Protein AF-A0A932QWK6-F1 (afdb_monomer_lite)

Foldseek 3Di:
DDDDPPPVVVVVVVVLLQVLLCLLVVVLVVLVCVLLVCCVVVPNVVLLVVCVVCVPPDDPVCVQAVDQPDDLVPFFDPVSQLVSLLVRNCVRCVSLLVSLLLLLLSLLLVCLLVPDDDDPDLQVLLVLLLVQQLQLQGALSSLVLNLVSCVVSPHDNSSSVSNNLNNNCNHPSNLVVLPVPDPPVVSVVVVVVSCCCSRPVSSVVSVVVVVPDDPPDPDPPPDPPVSSVVSSPDDSVRSVVVSVVSSVVSSVVSCVPSVVVVSVVSSVVSSVVLLAPPVCVPPPDDPVRSRVCSRPVND

Structure (mmCIF, N/CA/C/O backbone):
data_AF-A0A932QWK6-F1
#
_entry.id   AF-A0A932QWK6-F1
#
loop_
_atom_site.group_PDB
_atom_site.id
_atom_site.type_symbol
_atom_site.label_atom_id
_atom_site.label_alt_id
_atom_site.label_comp_id
_atom_site.label_asym_id
_atom_site.label_entity_id
_atom_site.label_seq_id
_atom_site.pdbx_PDB_ins_code
_atom_site.Cartn_x
_atom_site.Cartn_y
_atom_site.Cartn_z
_atom_site.occupancy
_atom_site.B_iso_or_equiv
_atom_site.auth_seq_id
_atom_site.auth_comp_id
_atom_site.auth_asym_id
_atom_site.auth_atom_id
_atom_site.pdbx_PDB_model_num
ATOM 1 N N . MET A 1 1 ? -53.613 12.813 37.154 1.00 41.69 1 MET A N 1
ATOM 2 C CA . MET A 1 1 ? -52.699 13.352 36.124 1.00 41.69 1 MET A CA 1
ATOM 3 C C . MET A 1 1 ? -51.277 13.200 36.640 1.00 41.69 1 MET A C 1
ATOM 5 O O . MET A 1 1 ? -50.969 13.962 37.533 1.00 41.69 1 MET A O 1
ATOM 9 N N . THR A 1 2 ? -50.484 12.228 36.159 1.00 45.75 2 THR A N 1
ATOM 10 C CA . THR A 1 2 ? -48.992 12.171 36.236 1.00 45.75 2 THR A CA 1
ATOM 11 C C . THR A 1 2 ? -48.491 10.753 35.900 1.00 45.75 2 THR A C 1
ATOM 13 O O . THR A 1 2 ? -48.048 10.008 36.760 1.00 45.75 2 THR A O 1
ATOM 16 N N . SER A 1 3 ? -48.579 10.328 34.635 1.00 43.59 3 SER A N 1
ATOM 17 C CA . SER A 1 3 ? -47.894 9.099 34.178 1.00 43.59 3 SER A CA 1
ATOM 18 C C . SER A 1 3 ? -47.615 9.147 32.672 1.00 43.59 3 SER A C 1
ATOM 20 O O . SER A 1 3 ? -48.065 8.307 31.901 1.00 43.59 3 SER A O 1
ATOM 22 N N . LYS A 1 4 ? -46.965 10.226 32.215 1.00 45.22 4 LYS A N 1
ATOM 23 C CA . LYS A 1 4 ? -46.498 10.363 30.818 1.00 45.22 4 LYS A CA 1
ATOM 24 C C . LYS A 1 4 ? -45.125 11.039 30.663 1.00 45.22 4 LYS A C 1
ATOM 26 O O . LYS A 1 4 ? -44.629 11.119 29.547 1.00 45.22 4 LYS A O 1
ATOM 31 N N . ALA A 1 5 ? -44.482 11.491 31.745 1.00 46.62 5 ALA A N 1
ATOM 32 C CA . ALA A 1 5 ? -43.211 12.226 31.660 1.00 46.62 5 ALA A CA 1
ATOM 33 C C . ALA A 1 5 ? -41.954 11.328 31.676 1.00 46.62 5 ALA A C 1
ATOM 35 O O . ALA A 1 5 ? -40.900 11.735 31.201 1.00 46.62 5 ALA A O 1
ATOM 36 N N . THR A 1 6 ? -42.047 10.092 32.170 1.00 48.81 6 THR A N 1
ATOM 37 C CA . THR A 1 6 ? -40.888 9.197 32.358 1.00 48.81 6 THR A CA 1
ATOM 38 C C . THR A 1 6 ? -40.487 8.412 31.105 1.00 48.81 6 THR A C 1
ATOM 40 O O . THR A 1 6 ? -39.376 7.890 31.036 1.00 48.81 6 THR A O 1
ATOM 43 N N . THR A 1 7 ? -41.352 8.329 30.091 1.00 45.09 7 THR A N 1
ATOM 44 C CA . THR A 1 7 ? -41.091 7.517 28.888 1.00 45.09 7 THR A CA 1
ATOM 45 C C . THR A 1 7 ? -40.294 8.278 27.823 1.00 45.09 7 THR A C 1
ATOM 47 O O . THR A 1 7 ? -39.447 7.687 27.163 1.00 45.09 7 THR A O 1
ATOM 50 N N . PHE A 1 8 ? -40.488 9.597 27.692 1.00 42.56 8 PHE A N 1
ATOM 51 C CA . PHE A 1 8 ? -39.749 10.412 26.714 1.00 42.56 8 PHE A CA 1
ATOM 52 C C . PHE A 1 8 ? -38.276 10.611 27.095 1.00 42.56 8 PHE A C 1
ATOM 54 O O . PHE A 1 8 ? -37.406 10.582 26.230 1.00 42.56 8 PHE A O 1
ATOM 61 N N . HIS A 1 9 ? -37.978 10.731 28.392 1.00 43.81 9 HIS A N 1
ATOM 62 C CA . HIS A 1 9 ? -36.609 10.946 28.867 1.00 43.81 9 HIS A CA 1
ATOM 63 C C . HIS A 1 9 ? -35.704 9.712 28.687 1.00 43.81 9 HIS A C 1
ATOM 65 O O . HIS A 1 9 ? -34.497 9.864 28.527 1.00 43.81 9 HIS A O 1
ATOM 71 N N . ASN A 1 10 ? -36.292 8.507 28.675 1.00 43.88 10 ASN A N 1
ATOM 72 C CA . ASN A 1 10 ? -35.582 7.236 28.485 1.00 43.88 10 ASN A CA 1
ATOM 73 C C . ASN A 1 10 ? -35.313 6.892 27.010 1.00 43.88 10 ASN A C 1
ATOM 75 O O . ASN A 1 10 ? -34.374 6.158 26.712 1.00 43.88 10 ASN A O 1
ATOM 79 N N . LEU A 1 11 ? -36.114 7.411 26.074 1.00 45.91 11 LEU A N 1
ATOM 80 C CA . LEU A 1 11 ? -35.854 7.252 24.637 1.00 45.91 11 LEU A CA 1
ATOM 81 C C . LEU A 1 11 ? -34.655 8.102 24.193 1.00 45.91 11 LEU A C 1
ATOM 83 O O . LEU A 1 11 ? -33.831 7.645 23.404 1.00 45.91 11 LEU A O 1
ATOM 87 N N . ASP A 1 12 ? -34.536 9.310 24.743 1.00 50.56 12 ASP A N 1
ATOM 88 C CA . ASP A 1 12 ? -33.475 10.263 24.416 1.00 50.56 12 ASP A CA 1
ATOM 89 C C . ASP A 1 12 ? -32.112 9.848 25.014 1.00 50.56 12 ASP A C 1
ATOM 91 O O . ASP A 1 12 ? -31.090 9.919 24.336 1.00 50.56 12 ASP A O 1
ATOM 95 N N . THR A 1 13 ? -32.072 9.302 26.237 1.00 52.78 13 THR A N 1
ATOM 96 C CA . THR A 1 13 ? -30.834 8.741 26.819 1.00 52.78 13 THR A CA 1
ATOM 97 C C . THR A 1 13 ? -30.353 7.493 26.080 1.00 52.78 13 THR A C 1
ATOM 99 O O . THR A 1 13 ? -29.166 7.390 25.784 1.00 52.78 13 THR A O 1
ATOM 102 N N . ASN A 1 14 ? -31.257 6.587 25.698 1.00 53.16 14 ASN A N 1
ATOM 103 C CA . ASN A 1 14 ? -30.901 5.362 24.976 1.00 53.16 14 ASN A CA 1
ATOM 104 C C . ASN A 1 14 ? -30.406 5.660 23.540 1.00 53.16 14 ASN A C 1
ATOM 106 O O . ASN A 1 14 ? -29.432 5.070 23.075 1.00 53.16 14 ASN A O 1
ATOM 110 N N . GLN A 1 15 ? -30.994 6.654 22.857 1.00 54.69 15 GLN A N 1
ATOM 111 C CA . GLN A 1 15 ? -30.483 7.149 21.568 1.00 54.69 15 GLN A CA 1
ATOM 112 C C . GLN A 1 15 ? -29.144 7.898 21.696 1.00 54.69 15 GLN A C 1
ATOM 114 O O . GLN A 1 15 ? -28.258 7.706 20.857 1.00 54.69 15 GLN A O 1
ATOM 119 N N . ARG A 1 16 ? -28.958 8.718 22.746 1.00 53.84 16 ARG A N 1
ATOM 120 C CA . ARG A 1 16 ? -27.678 9.400 23.019 1.00 53.84 16 ARG A CA 1
ATOM 121 C C . ARG A 1 16 ? -26.548 8.425 23.324 1.00 53.84 16 ARG A C 1
ATOM 123 O O . ARG A 1 16 ? -25.432 8.645 22.861 1.00 53.84 16 ARG A O 1
ATOM 130 N N . GLU A 1 17 ? -26.815 7.355 24.066 1.00 57.00 17 GLU A N 1
ATOM 131 C CA . GLU A 1 17 ? -25.810 6.330 24.357 1.00 57.00 17 GLU A CA 1
ATOM 132 C C . GLU A 1 17 ? -25.458 5.495 23.119 1.00 57.00 17 GLU A C 1
ATOM 134 O O . GLU A 1 17 ? -24.283 5.204 22.902 1.00 57.00 17 GLU A O 1
ATOM 139 N N . GLN A 1 18 ? -26.423 5.209 22.237 1.00 64.38 18 GLN A N 1
ATOM 140 C CA . GLN A 1 18 ? -26.165 4.467 20.997 1.00 64.38 18 GLN A CA 1
ATOM 141 C C . GLN A 1 18 ? -25.257 5.208 20.003 1.00 64.38 18 GLN A C 1
ATOM 143 O O . GLN A 1 18 ? -24.412 4.573 19.372 1.00 64.38 18 GLN A O 1
ATOM 148 N N . TRP A 1 19 ? -25.382 6.534 19.851 1.00 69.25 19 TRP A N 1
ATOM 149 C CA . TRP A 1 19 ? -24.513 7.295 18.935 1.00 69.25 19 TRP A CA 1
ATOM 150 C C . TRP A 1 19 ? -23.062 7.385 19.419 1.00 69.25 19 TRP A C 1
ATOM 152 O O . TRP A 1 19 ? -22.139 7.392 18.601 1.00 69.25 19 TRP A O 1
ATOM 162 N N . ARG A 1 20 ? -22.834 7.388 20.740 1.00 71.75 20 ARG A N 1
ATOM 163 C CA . ARG A 1 20 ? -21.485 7.437 21.335 1.00 71.75 20 ARG A CA 1
ATOM 164 C C . ARG A 1 20 ? -20.642 6.219 20.960 1.00 71.75 20 ARG A C 1
ATOM 166 O O . ARG A 1 20 ? -19.450 6.367 20.710 1.00 71.75 20 ARG A O 1
ATOM 173 N N . CYS A 1 21 ? -21.272 5.060 20.769 1.00 73.06 21 CYS A N 1
ATOM 174 C CA . CYS A 1 21 ? -20.604 3.847 20.293 1.00 73.06 21 CYS A CA 1
ATOM 175 C C . CYS A 1 21 ? -19.982 4.008 18.885 1.00 73.06 21 CYS A C 1
ATOM 177 O O . CYS A 1 21 ? -19.035 3.298 18.539 1.00 73.06 21 CYS A O 1
ATOM 179 N N . TYR A 1 22 ? -20.497 4.936 18.066 1.00 80.81 22 TYR A N 1
ATOM 180 C CA . TYR A 1 22 ? -20.028 5.188 16.698 1.00 80.81 22 TYR A CA 1
ATOM 181 C C . TYR A 1 22 ? -19.049 6.365 16.592 1.00 80.81 22 TYR A C 1
ATOM 183 O O . TYR A 1 22 ? -18.496 6.594 15.518 1.00 80.81 22 TYR A O 1
ATOM 191 N N . VAL A 1 23 ? -18.774 7.093 17.681 1.00 85.44 23 VAL A N 1
ATOM 192 C CA . VAL A 1 23 ? -17.886 8.272 17.666 1.00 85.44 23 VAL A CA 1
ATOM 193 C C . VAL A 1 23 ? -16.458 7.901 17.256 1.00 85.44 23 VAL A C 1
ATOM 195 O O . VAL A 1 23 ? -15.845 8.592 16.445 1.00 85.44 23 VAL A O 1
ATOM 198 N N . ARG A 1 24 ? -15.931 6.773 17.751 1.00 85.94 24 ARG A N 1
ATOM 199 C CA . ARG A 1 24 ? -14.611 6.259 17.343 1.00 85.94 24 ARG A CA 1
ATOM 200 C C . ARG A 1 24 ? -14.571 5.926 15.852 1.00 85.94 24 ARG A C 1
ATOM 202 O O . ARG A 1 24 ? -13.648 6.346 15.160 1.00 85.94 24 ARG A O 1
ATOM 209 N N . LEU A 1 25 ? -15.589 5.221 15.355 1.00 86.44 25 LEU A N 1
ATOM 210 C CA . LEU A 1 25 ? -15.720 4.892 13.934 1.00 86.44 25 LEU A CA 1
ATOM 211 C C . LEU A 1 25 ? -15.799 6.157 13.070 1.00 86.44 25 LEU A C 1
ATOM 213 O O . LEU A 1 25 ? -15.137 6.236 12.040 1.00 86.44 25 LEU A O 1
ATOM 217 N N . PHE A 1 26 ? -16.547 7.167 13.513 1.00 89.06 26 PHE A N 1
ATOM 218 C CA . PHE A 1 26 ? -16.645 8.454 12.833 1.00 89.06 26 PHE A CA 1
ATOM 219 C C . PHE A 1 26 ? -15.282 9.149 12.721 1.00 89.06 26 PHE A C 1
ATOM 221 O O . PHE A 1 26 ? -14.901 9.568 11.628 1.00 89.06 26 PHE A O 1
ATOM 228 N N . PHE A 1 27 ? -14.496 9.195 13.803 1.00 89.94 27 PHE A N 1
ATOM 229 C CA . PHE A 1 27 ? -13.133 9.729 13.746 1.00 89.94 27 PHE A CA 1
ATOM 230 C C . PHE A 1 27 ? -12.236 8.939 12.791 1.00 89.94 27 PHE A C 1
ATOM 232 O O . PHE A 1 27 ? -11.5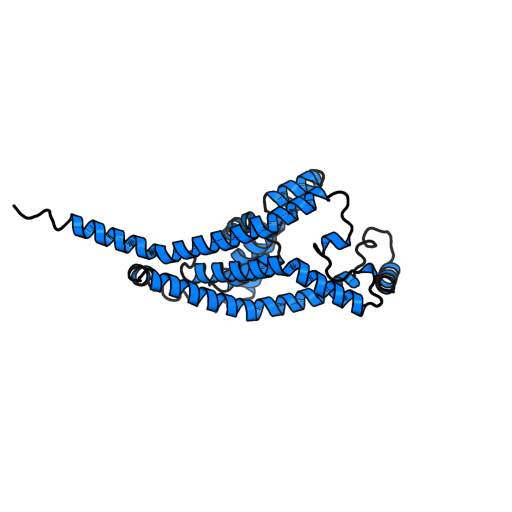10 9.548 12.012 1.00 89.94 27 PHE A O 1
ATOM 239 N N . LEU A 1 28 ? -12.300 7.605 12.799 1.00 89.12 28 LEU A N 1
ATOM 240 C CA . LEU A 1 28 ? -11.520 6.772 11.876 1.00 89.12 28 LEU A CA 1
ATOM 241 C C . LEU A 1 28 ? -11.886 7.029 10.410 1.00 89.12 28 LEU A C 1
ATOM 243 O O . LEU A 1 28 ? -10.993 7.110 9.572 1.00 89.12 28 LEU A O 1
ATOM 247 N N . ILE A 1 29 ? -13.174 7.199 10.102 1.00 89.50 29 ILE A N 1
ATOM 248 C CA . ILE A 1 29 ? -13.646 7.545 8.754 1.00 89.50 29 ILE A CA 1
ATOM 249 C C . ILE A 1 29 ? -13.142 8.933 8.351 1.00 89.50 29 ILE A C 1
ATOM 251 O O . ILE A 1 29 ? -12.675 9.101 7.227 1.00 89.50 29 ILE A O 1
ATOM 255 N N . ILE A 1 30 ? -13.174 9.915 9.257 1.00 92.31 30 ILE A N 1
ATOM 256 C CA . ILE A 1 30 ? -12.603 11.246 9.004 1.00 92.31 30 ILE A CA 1
ATOM 257 C C . ILE A 1 30 ? -11.100 11.147 8.734 1.00 92.31 30 ILE A C 1
ATOM 259 O O . ILE A 1 30 ? -10.626 11.694 7.741 1.00 92.31 30 ILE A O 1
ATOM 263 N N . PHE A 1 31 ? -10.348 10.421 9.566 1.00 91.69 31 PHE A N 1
ATOM 264 C CA . PHE A 1 31 ? -8.919 10.194 9.343 1.00 91.69 31 PHE A CA 1
ATOM 265 C C . PHE A 1 31 ? -8.659 9.522 7.991 1.00 91.69 31 PHE A C 1
ATOM 267 O O . PHE A 1 31 ? -7.778 9.965 7.256 1.00 91.69 31 PHE A O 1
ATOM 274 N N . ALA A 1 32 ? -9.452 8.510 7.627 1.00 89.31 32 ALA A N 1
ATOM 275 C CA . ALA A 1 32 ? -9.354 7.843 6.333 1.00 89.31 32 ALA A CA 1
ATOM 276 C C . ALA A 1 32 ? -9.611 8.823 5.186 1.00 89.31 32 ALA A C 1
ATOM 278 O O . ALA A 1 32 ? -8.828 8.872 4.242 1.00 89.31 32 ALA A O 1
ATOM 279 N N . ALA A 1 33 ? -10.669 9.629 5.278 1.00 89.50 33 ALA A N 1
ATOM 280 C CA . ALA A 1 33 ? -11.032 10.609 4.263 1.00 89.50 33 ALA A CA 1
ATOM 281 C C . ALA A 1 33 ? -9.954 11.688 4.091 1.00 89.50 33 ALA A C 1
ATOM 283 O O . ALA A 1 33 ? -9.634 12.050 2.962 1.00 89.50 33 ALA A O 1
ATOM 284 N N . ILE A 1 34 ? -9.346 12.161 5.184 1.00 92.00 34 ILE A N 1
ATOM 285 C CA . ILE A 1 34 ? -8.235 13.122 5.139 1.00 92.00 34 ILE A CA 1
ATOM 286 C C . ILE A 1 34 ? -7.010 12.497 4.462 1.00 92.00 34 ILE A C 1
ATOM 288 O O . ILE A 1 34 ? -6.444 13.098 3.550 1.00 92.00 34 ILE A O 1
ATOM 292 N N . ILE A 1 35 ? -6.606 11.288 4.865 1.00 89.25 35 ILE A N 1
ATOM 293 C CA . ILE A 1 35 ? -5.439 10.600 4.289 1.00 89.25 35 ILE A CA 1
ATOM 294 C C . ILE A 1 35 ? -5.671 10.293 2.801 1.00 89.25 35 ILE A C 1
ATOM 296 O O . ILE A 1 35 ? -4.820 10.593 1.966 1.00 89.25 35 ILE A O 1
ATOM 300 N N . LEU A 1 36 ? -6.835 9.743 2.448 1.00 85.56 36 LEU A N 1
ATOM 301 C CA . LEU A 1 36 ? -7.194 9.434 1.062 1.00 85.56 36 LEU A CA 1
ATOM 302 C C . LEU A 1 36 ? -7.319 10.696 0.212 1.00 85.56 36 LEU A C 1
ATOM 304 O O . LEU A 1 36 ? -6.765 10.739 -0.883 1.00 85.56 36 LEU A O 1
ATOM 308 N N . GLY A 1 37 ? -7.994 11.731 0.714 1.00 86.06 37 GLY A N 1
ATOM 309 C CA . GLY A 1 37 ? -8.176 12.993 0.004 1.00 86.06 37 GLY A CA 1
ATOM 310 C C . GLY A 1 37 ? -6.847 13.693 -0.267 1.00 86.06 37 GLY A C 1
ATOM 311 O O . GLY A 1 37 ? -6.547 14.030 -1.410 1.00 86.06 37 GLY A O 1
ATOM 312 N N . THR A 1 38 ? -6.003 13.847 0.756 1.00 87.12 38 THR A N 1
ATOM 313 C CA . THR A 1 38 ? -4.678 14.471 0.594 1.00 87.12 38 THR A CA 1
ATOM 314 C C . THR A 1 38 ? -3.784 13.686 -0.365 1.00 87.12 38 THR A C 1
ATOM 316 O O . THR A 1 38 ? -3.107 14.289 -1.194 1.00 87.12 38 THR A O 1
ATOM 319 N N . PHE A 1 39 ? -3.822 12.352 -0.330 1.00 84.19 39 PHE A N 1
ATOM 320 C CA . PHE A 1 39 ? -3.039 11.524 -1.243 1.00 84.19 39 PHE A CA 1
ATOM 321 C C . PHE A 1 39 ? -3.556 11.566 -2.686 1.00 84.19 39 PHE A C 1
ATOM 323 O O . PHE A 1 39 ? -2.770 11.746 -3.620 1.00 84.19 39 PHE A O 1
ATOM 330 N N . TRP A 1 40 ? -4.868 11.429 -2.892 1.00 82.25 40 TRP A N 1
ATOM 331 C CA . TRP A 1 40 ? -5.456 11.414 -4.233 1.00 82.25 40 TRP A CA 1
ATOM 332 C C . TRP A 1 40 ? -5.297 12.760 -4.930 1.00 82.25 40 TRP A C 1
ATOM 334 O O . TRP A 1 40 ? -4.769 12.809 -6.041 1.00 82.25 40 TRP A O 1
ATOM 344 N N . PHE A 1 41 ? -5.699 13.845 -4.269 1.00 82.50 41 PHE A N 1
ATOM 345 C CA . PHE A 1 41 ? -5.672 15.180 -4.864 1.00 82.50 41 PHE A CA 1
ATOM 346 C C . PHE A 1 41 ? -4.284 15.818 -4.827 1.00 82.50 41 PHE A C 1
ATOM 348 O O . PHE A 1 41 ? -3.909 16.503 -5.772 1.00 82.50 41 PHE A O 1
ATOM 355 N N . GLY A 1 42 ? -3.501 15.577 -3.773 1.00 78.56 42 GLY A N 1
ATOM 356 C CA . GLY A 1 42 ? -2.176 16.180 -3.626 1.00 78.56 42 GLY A CA 1
ATOM 357 C C . GLY A 1 42 ? -1.060 15.445 -4.366 1.00 78.56 42 GLY A C 1
ATOM 358 O O . GLY A 1 42 ? -0.026 16.043 -4.641 1.00 78.56 42 GLY A O 1
ATOM 359 N N . SER A 1 43 ? -1.230 14.156 -4.681 1.00 77.62 43 SER A N 1
ATOM 360 C CA . SER A 1 43 ? -0.140 13.337 -5.225 1.00 77.62 43 SER A CA 1
ATOM 361 C C . SER A 1 43 ? -0.553 12.494 -6.426 1.00 77.62 43 SER A C 1
ATOM 363 O O . SER A 1 43 ? 0.089 12.576 -7.474 1.00 77.62 43 SER A O 1
ATOM 365 N N . ARG A 1 44 ? -1.604 11.675 -6.301 1.00 74.69 44 ARG A N 1
ATOM 366 C CA . ARG A 1 44 ? -1.881 10.604 -7.267 1.00 74.69 44 ARG A CA 1
ATOM 367 C C . ARG A 1 44 ? -2.468 11.108 -8.581 1.00 74.69 44 ARG A C 1
ATOM 369 O O . ARG A 1 44 ? -1.945 10.749 -9.632 1.00 74.69 44 ARG A O 1
ATOM 376 N N . TYR A 1 45 ? -3.523 11.919 -8.536 1.00 76.19 45 TYR A N 1
ATOM 377 C CA . TYR A 1 45 ? -4.140 12.454 -9.751 1.00 76.19 45 TYR A CA 1
ATOM 378 C C . TYR A 1 45 ? -3.190 13.339 -10.564 1.00 76.19 45 TYR A C 1
ATOM 380 O O . TYR A 1 45 ? -3.075 13.078 -11.760 1.00 76.19 45 TYR A O 1
ATOM 388 N N . PRO A 1 46 ? -2.457 14.300 -9.964 1.00 79.69 46 PRO A N 1
ATOM 389 C CA . PRO A 1 46 ? -1.498 15.112 -10.710 1.00 79.69 46 PRO A CA 1
ATOM 390 C C . PRO A 1 46 ? -0.459 14.262 -11.453 1.00 79.69 46 PRO A C 1
ATOM 392 O O . PRO A 1 46 ? -0.288 14.420 -12.656 1.00 79.69 46 PRO A O 1
ATOM 395 N N . GLN A 1 47 ? 0.147 13.280 -10.774 1.00 73.56 47 GLN A N 1
ATOM 396 C CA . GLN A 1 47 ? 1.163 12.409 -11.379 1.00 73.56 47 GLN A CA 1
ATOM 397 C C . GLN A 1 47 ? 0.610 11.496 -12.478 1.00 73.56 47 GLN A C 1
ATOM 399 O O . GLN A 1 47 ? 1.305 11.209 -13.451 1.00 73.56 47 GLN A O 1
ATOM 404 N N . LEU A 1 48 ? -0.617 10.985 -12.319 1.00 68.56 48 LEU A N 1
ATOM 405 C CA . LEU A 1 48 ? -1.246 10.147 -13.342 1.00 68.56 48 LEU A CA 1
ATOM 406 C C . LEU A 1 48 ? -1.615 10.965 -14.582 1.00 68.56 48 LEU A C 1
ATOM 408 O O . LEU A 1 48 ? -1.404 10.488 -15.693 1.00 68.56 48 LEU A O 1
ATOM 412 N N . LEU A 1 49 ? -2.127 12.185 -14.399 1.00 73.88 49 LEU A N 1
ATOM 413 C CA . LEU A 1 49 ? -2.462 13.087 -15.501 1.00 73.88 49 LEU A CA 1
ATOM 414 C C . LEU A 1 49 ? -1.210 13.548 -16.254 1.00 73.88 49 LEU A C 1
ATOM 416 O O . LEU A 1 49 ? -1.204 13.534 -17.480 1.00 73.88 49 LEU A O 1
ATOM 420 N N . GLU A 1 50 ? -0.134 13.875 -15.538 1.00 72.00 50 GLU A N 1
ATOM 421 C CA . GLU A 1 50 ? 1.159 14.221 -16.136 1.00 72.00 50 GLU A CA 1
ATOM 422 C C . GLU A 1 50 ? 1.736 13.048 -16.947 1.00 72.00 50 GLU A C 1
ATOM 424 O O . GLU A 1 50 ? 2.103 13.206 -18.111 1.00 72.00 50 GLU A O 1
ATOM 429 N N . LYS A 1 51 ? 1.726 11.829 -16.390 1.00 70.12 51 LYS A N 1
ATOM 430 C CA . LYS A 1 51 ? 2.170 10.624 -17.113 1.00 70.12 51 LYS A CA 1
ATOM 431 C C . LYS A 1 51 ? 1.298 10.305 -18.329 1.00 70.12 51 LYS A C 1
ATOM 433 O O . LYS A 1 51 ? 1.826 9.858 -19.343 1.00 70.12 51 LYS A O 1
ATOM 438 N N . ALA A 1 52 ? -0.010 10.536 -18.245 1.00 68.38 52 ALA A N 1
ATOM 439 C CA . ALA A 1 52 ? -0.914 10.363 -19.377 1.00 68.38 52 ALA A CA 1
ATOM 440 C C . ALA A 1 52 ? -0.652 11.399 -20.487 1.00 68.38 52 ALA A C 1
ATOM 442 O O . ALA A 1 52 ? -0.702 11.050 -21.663 1.00 68.38 52 ALA A O 1
ATOM 443 N N . ALA A 1 53 ? -0.316 12.646 -20.135 1.00 71.00 53 ALA A N 1
ATOM 444 C CA . ALA A 1 53 ? 0.020 13.693 -21.102 1.00 71.00 53 ALA A CA 1
ATOM 445 C C . ALA A 1 53 ? 1.326 13.402 -21.866 1.00 71.00 53 ALA A C 1
ATOM 447 O O . ALA A 1 53 ? 1.444 13.733 -23.045 1.00 71.00 53 ALA A O 1
ATOM 448 N N . HIS A 1 54 ? 2.284 12.733 -21.221 1.00 68.19 54 HIS A N 1
ATOM 449 C CA . HIS A 1 54 ? 3.593 12.397 -21.792 1.00 68.19 54 HIS A CA 1
ATOM 450 C C . HIS A 1 54 ? 3.714 10.937 -22.261 1.00 68.19 54 HIS A C 1
ATOM 452 O O . HIS A 1 54 ? 4.824 10.424 -22.419 1.00 68.19 54 HIS A O 1
ATOM 458 N N . ILE A 1 55 ? 2.587 10.263 -22.531 1.00 62.72 55 ILE A N 1
ATOM 459 C CA . ILE A 1 55 ? 2.562 8.821 -22.831 1.00 62.72 55 ILE A CA 1
ATOM 460 C C . ILE A 1 55 ? 3.373 8.423 -24.080 1.00 62.72 55 ILE A C 1
ATOM 462 O O . ILE A 1 55 ? 3.844 7.294 -24.183 1.00 62.72 55 ILE A O 1
ATOM 466 N N . ASN A 1 56 ? 3.595 9.371 -24.996 1.00 57.56 56 ASN A N 1
ATOM 467 C CA . ASN A 1 56 ? 4.317 9.158 -26.255 1.00 57.56 56 ASN A CA 1
ATOM 468 C C . ASN A 1 56 ? 5.818 9.503 -26.189 1.00 57.56 56 ASN A C 1
ATOM 470 O O . ASN A 1 56 ? 6.526 9.291 -27.169 1.00 57.56 56 ASN A O 1
ATOM 474 N N . THR A 1 57 ? 6.313 10.050 -25.072 1.00 56.25 57 THR A N 1
ATOM 475 C CA . THR A 1 57 ? 7.706 10.525 -24.930 1.00 56.25 57 THR A CA 1
ATOM 476 C C . THR A 1 57 ? 8.453 9.886 -23.757 1.00 56.25 57 THR A C 1
ATOM 478 O O . THR A 1 57 ? 9.528 10.355 -23.386 1.00 56.25 57 THR A O 1
ATOM 481 N N . LEU A 1 58 ? 7.900 8.837 -23.137 1.00 53.03 58 LEU A N 1
ATOM 482 C CA . LEU A 1 58 ? 8.520 8.190 -21.978 1.00 53.03 58 LEU A CA 1
ATOM 483 C C . LEU A 1 58 ? 9.806 7.459 -22.380 1.00 53.03 58 LEU A C 1
ATOM 485 O O . LEU A 1 58 ? 9.789 6.474 -23.118 1.00 53.03 58 LEU A O 1
ATOM 489 N N . THR A 1 59 ? 10.930 7.917 -21.837 1.00 52.41 59 THR A N 1
ATOM 490 C CA . THR A 1 59 ? 12.199 7.190 -21.882 1.00 52.41 59 THR A CA 1
ATOM 491 C C . THR A 1 59 ? 12.184 6.034 -20.870 1.00 52.41 59 THR A C 1
ATOM 493 O O . THR A 1 59 ? 11.488 6.106 -19.856 1.00 52.41 59 THR A O 1
ATOM 496 N N . PRO A 1 60 ? 12.973 4.967 -21.066 1.00 49.84 60 PRO A N 1
ATOM 497 C CA . PRO A 1 60 ? 12.984 3.784 -20.194 1.00 49.84 60 PRO A CA 1
ATOM 498 C C . PRO A 1 60 ? 13.208 4.077 -18.697 1.00 49.84 60 PRO A C 1
ATOM 500 O O . PRO A 1 60 ? 12.666 3.384 -17.840 1.00 49.84 60 PRO A O 1
ATOM 503 N N . HIS A 1 61 ? 13.963 5.130 -18.375 1.00 45.62 61 HIS A N 1
ATOM 504 C CA . HIS A 1 61 ? 14.265 5.536 -16.997 1.00 45.62 61 HIS A CA 1
ATOM 505 C C . HIS A 1 61 ? 13.057 6.166 -16.276 1.00 45.62 61 HIS A C 1
ATOM 507 O O . HIS A 1 61 ? 12.886 5.984 -15.069 1.00 45.62 61 HIS A O 1
ATOM 513 N N . SER A 1 62 ? 12.138 6.785 -17.028 1.00 50.56 62 SER A N 1
ATOM 514 C CA . SER A 1 62 ? 10.902 7.396 -16.507 1.00 50.56 62 SER A CA 1
ATOM 515 C C . SER A 1 62 ? 9.836 6.386 -16.034 1.00 50.56 62 SER A C 1
ATOM 517 O O . SER A 1 62 ? 8.827 6.762 -15.418 1.00 50.56 62 SER A O 1
ATOM 519 N N . PHE A 1 63 ? 10.055 5.087 -16.293 1.00 49.81 63 PHE A N 1
ATOM 520 C CA . PHE A 1 63 ? 9.190 3.999 -15.825 1.00 49.81 63 PHE A CA 1
ATOM 521 C C . PHE A 1 63 ? 9.477 3.587 -14.378 1.00 49.81 63 PHE A C 1
ATOM 523 O O . PHE A 1 63 ? 8.564 3.119 -13.697 1.00 49.81 63 PHE A O 1
ATOM 530 N N . ILE A 1 64 ? 10.712 3.775 -13.902 1.00 56.56 64 ILE A N 1
ATOM 531 C CA . ILE A 1 64 ? 11.145 3.344 -12.564 1.00 56.56 64 ILE A CA 1
ATOM 532 C C . ILE A 1 64 ? 11.119 4.521 -11.587 1.00 56.56 64 ILE A C 1
ATOM 534 O O . ILE A 1 64 ? 10.562 4.394 -10.496 1.00 56.56 64 ILE A O 1
ATOM 538 N N . ASN A 1 65 ? 11.639 5.680 -12.003 1.00 60.62 65 ASN A N 1
ATOM 539 C CA . ASN A 1 65 ? 11.663 6.897 -11.197 1.00 60.62 65 ASN A CA 1
ATOM 540 C C . ASN A 1 65 ? 10.767 7.959 -11.840 1.00 60.62 65 ASN A C 1
ATOM 542 O O . ASN A 1 65 ? 10.932 8.305 -13.006 1.00 60.62 65 ASN A O 1
ATOM 546 N N . SER A 1 66 ? 9.794 8.477 -11.085 1.00 58.03 66 SER A N 1
ATOM 547 C CA . SER A 1 66 ? 8.956 9.593 -11.552 1.00 58.03 66 SER A CA 1
ATOM 548 C C . SER A 1 66 ? 9.663 10.947 -11.465 1.00 58.03 66 SER A C 1
ATOM 550 O O . SER A 1 66 ? 9.256 11.880 -12.143 1.00 58.03 66 SER A O 1
ATOM 552 N N . MET A 1 67 ? 10.699 11.049 -10.629 1.00 62.06 67 MET A N 1
ATOM 553 C CA . MET A 1 67 ? 11.518 12.240 -10.425 1.00 62.06 67 MET A CA 1
ATOM 554 C C . MET A 1 67 ? 12.964 11.809 -10.189 1.00 62.06 67 MET A C 1
ATOM 556 O O . MET A 1 67 ? 13.214 10.926 -9.366 1.00 62.06 67 MET A O 1
ATOM 560 N N . GLU A 1 68 ? 13.901 12.457 -10.873 1.00 67.62 68 GLU A N 1
ATOM 561 C CA . GLU A 1 68 ? 15.337 12.280 -10.660 1.00 67.62 68 GLU A CA 1
ATOM 562 C C . GLU A 1 68 ? 15.863 13.453 -9.829 1.00 67.62 68 GLU A C 1
ATOM 564 O O . GLU A 1 68 ? 15.736 14.609 -10.223 1.00 67.62 68 GLU A O 1
ATOM 569 N N . LEU A 1 69 ? 16.405 13.156 -8.646 1.00 76.06 69 LEU A N 1
ATOM 570 C CA . LEU A 1 69 ? 17.073 14.138 -7.792 1.00 76.06 69 LEU A CA 1
ATOM 571 C C . LEU A 1 69 ? 18.553 14.266 -8.174 1.00 76.06 69 LEU A C 1
ATOM 573 O O . LEU A 1 69 ? 19.105 15.361 -8.155 1.00 76.06 69 LEU A O 1
ATOM 577 N N . ILE A 1 70 ? 19.180 13.139 -8.518 1.00 77.56 70 ILE A N 1
ATOM 578 C CA . ILE A 1 70 ? 20.561 13.046 -8.989 1.00 77.56 70 ILE A CA 1
ATOM 579 C C . ILE A 1 70 ? 20.515 12.615 -10.463 1.00 77.56 70 ILE A C 1
ATOM 581 O O . ILE A 1 70 ? 20.004 11.521 -10.734 1.00 77.56 70 ILE A O 1
ATOM 585 N N . PRO A 1 71 ? 21.001 13.436 -11.413 1.00 75.56 71 PRO A N 1
ATOM 586 C CA . PRO A 1 71 ? 20.935 13.112 -12.835 1.00 75.56 71 PRO A CA 1
ATOM 587 C C . PRO A 1 71 ? 21.804 11.891 -13.139 1.00 75.56 71 PRO A C 1
ATOM 589 O O . PRO A 1 71 ? 23.005 11.899 -12.886 1.00 75.56 71 PRO A O 1
ATOM 592 N N . MET A 1 72 ? 21.211 10.835 -13.697 1.00 68.12 72 MET A N 1
ATOM 593 C CA . MET A 1 72 ? 21.930 9.585 -13.995 1.00 68.12 72 MET A CA 1
ATOM 594 C C . MET A 1 72 ? 23.031 9.763 -15.046 1.00 68.12 72 MET A C 1
ATOM 596 O O . MET A 1 72 ? 24.048 9.083 -14.994 1.00 68.12 72 MET A O 1
ATOM 600 N N . ALA A 1 73 ? 22.840 10.703 -15.977 1.00 62.66 73 ALA A N 1
ATOM 601 C CA . ALA A 1 73 ? 23.725 10.928 -17.119 1.00 62.66 73 ALA A CA 1
ATOM 602 C C . ALA A 1 73 ? 25.133 11.426 -16.748 1.00 62.66 73 ALA A C 1
ATOM 604 O O . ALA A 1 73 ? 26.037 11.363 -17.574 1.00 62.66 73 ALA A O 1
ATOM 605 N N . GLU A 1 74 ? 25.319 11.934 -15.529 1.00 64.19 74 GLU A N 1
ATOM 606 C CA . GLU A 1 74 ? 26.596 12.493 -15.073 1.00 64.19 74 GLU A CA 1
ATOM 607 C C . GLU A 1 74 ? 27.396 11.517 -14.201 1.00 64.19 74 GLU A C 1
ATOM 609 O O . GLU A 1 74 ? 28.513 11.833 -13.792 1.00 64.19 74 GLU A O 1
ATOM 614 N N . GLN A 1 75 ? 26.844 10.336 -13.896 1.00 70.12 75 GLN A N 1
ATOM 615 C CA . GLN A 1 75 ? 27.458 9.428 -12.933 1.00 70.12 75 GLN A CA 1
ATOM 616 C C . GLN A 1 75 ? 28.438 8.479 -13.604 1.00 70.12 75 GLN A C 1
ATOM 618 O O . GLN A 1 75 ? 28.077 7.696 -14.475 1.00 70.12 75 GLN A O 1
ATOM 623 N N . GLN A 1 76 ? 29.686 8.546 -13.145 1.00 61.06 76 GLN A N 1
ATOM 624 C CA . GLN A 1 76 ? 30.769 7.681 -13.587 1.00 61.06 76 GLN A CA 1
ATOM 625 C C . GLN A 1 76 ? 30.996 6.601 -12.521 1.00 61.06 76 GLN A C 1
ATOM 627 O O . GLN A 1 76 ? 31.215 6.895 -11.339 1.00 61.06 76 GLN A O 1
ATOM 632 N N . GLY A 1 77 ? 30.905 5.338 -12.933 1.00 77.25 77 GLY A N 1
ATOM 633 C CA . GLY A 1 77 ? 31.114 4.157 -12.103 1.00 77.25 77 GLY A CA 1
ATOM 634 C C . GLY A 1 77 ? 29.832 3.499 -11.579 1.00 77.25 77 GLY A C 1
ATOM 635 O O . GLY A 1 77 ? 28.888 4.147 -11.125 1.00 77.25 77 GLY A O 1
ATOM 636 N N . PHE A 1 78 ? 29.847 2.163 -11.558 1.00 79.31 78 PHE A N 1
ATOM 637 C CA . PHE A 1 78 ? 28.730 1.309 -11.132 1.00 79.31 78 PHE A CA 1
ATOM 638 C C . PHE A 1 78 ? 28.166 1.671 -9.749 1.00 79.31 78 PHE A C 1
ATOM 640 O O . PHE A 1 78 ? 26.957 1.786 -9.569 1.00 79.31 78 PHE A O 1
ATOM 647 N N . TRP A 1 79 ? 29.033 1.892 -8.758 1.00 82.38 79 TRP A N 1
ATOM 648 C CA . TRP A 1 79 ? 28.604 2.200 -7.390 1.00 82.38 79 TRP A CA 1
ATOM 649 C C . TRP A 1 79 ? 27.912 3.560 -7.272 1.00 82.38 79 TRP A C 1
ATOM 651 O O . TRP A 1 79 ? 26.953 3.693 -6.509 1.00 82.38 79 TRP A O 1
ATOM 661 N N . SER A 1 80 ? 28.356 4.544 -8.056 1.00 80.88 80 SER A N 1
ATOM 662 C CA . SER A 1 80 ? 27.736 5.867 -8.143 1.00 80.88 80 SER A CA 1
ATOM 663 C C . SER A 1 80 ? 26.339 5.768 -8.761 1.00 80.88 80 SER A C 1
ATOM 665 O O . SER A 1 80 ? 25.396 6.342 -8.216 1.00 80.88 80 SER A O 1
ATOM 667 N N . CYS A 1 81 ? 26.182 4.969 -9.826 1.00 77.88 81 CYS A N 1
ATOM 668 C CA . CYS A 1 81 ? 24.886 4.669 -10.443 1.00 77.88 81 CYS A CA 1
ATOM 669 C C . CYS A 1 81 ? 23.927 3.980 -9.462 1.00 77.88 81 CYS A C 1
ATOM 671 O O . CYS A 1 81 ? 22.826 4.477 -9.231 1.00 77.88 81 CYS A O 1
ATOM 673 N N . VAL A 1 82 ? 24.358 2.893 -8.804 1.00 82.56 82 VAL A N 1
ATOM 674 C CA . VAL A 1 82 ? 23.530 2.166 -7.821 1.00 82.56 82 VAL A CA 1
ATOM 675 C C . VAL A 1 82 ? 23.080 3.094 -6.690 1.00 82.56 82 VAL A C 1
ATOM 677 O O . VAL A 1 82 ? 21.908 3.083 -6.308 1.00 82.56 82 VAL A O 1
ATOM 680 N N . PHE A 1 83 ? 23.987 3.917 -6.156 1.00 85.12 83 PHE A N 1
ATOM 681 C CA . PHE A 1 83 ? 23.658 4.846 -5.077 1.00 85.12 83 PHE A CA 1
ATOM 682 C C . PHE A 1 83 ? 22.680 5.932 -5.531 1.00 85.12 83 PHE A C 1
ATOM 684 O O . PHE A 1 83 ? 21.683 6.197 -4.857 1.00 85.12 83 PHE A O 1
ATOM 691 N N . ALA A 1 84 ? 22.924 6.543 -6.686 1.00 82.94 84 ALA A N 1
ATOM 692 C CA . ALA A 1 84 ? 22.042 7.565 -7.219 1.00 82.94 84 ALA A CA 1
ATOM 693 C C . ALA A 1 84 ? 20.656 6.974 -7.570 1.00 82.94 84 ALA A C 1
ATOM 695 O O . ALA A 1 84 ? 19.634 7.614 -7.318 1.00 82.94 84 ALA A O 1
ATOM 696 N N . SER A 1 85 ? 20.602 5.735 -8.073 1.00 81.94 85 SER A N 1
ATOM 697 C CA . SER A 1 85 ? 19.370 4.994 -8.376 1.00 81.94 85 SER A CA 1
ATOM 698 C C . SER A 1 85 ? 18.560 4.737 -7.102 1.00 81.94 85 SER A C 1
ATOM 700 O O . SER A 1 85 ? 17.365 5.035 -7.049 1.00 81.94 85 SER A O 1
ATOM 702 N N . PHE A 1 86 ? 19.233 4.328 -6.024 1.00 86.25 86 PHE A N 1
ATOM 703 C CA . PHE A 1 86 ? 18.637 4.169 -4.698 1.00 86.25 86 PHE A CA 1
ATOM 704 C C . PHE A 1 86 ? 18.044 5.475 -4.151 1.00 86.25 86 PHE A C 1
ATOM 706 O O . PHE A 1 86 ? 16.89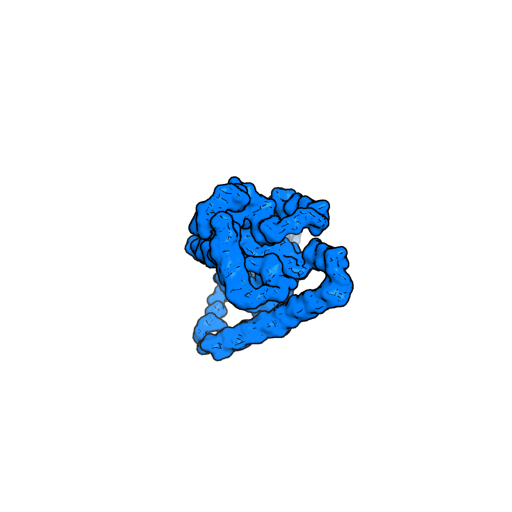7 5.495 -3.692 1.00 86.25 86 PHE A O 1
ATOM 713 N N . ILE A 1 87 ? 18.788 6.584 -4.220 1.00 87.69 87 ILE A N 1
ATOM 714 C CA . ILE A 1 87 ? 18.319 7.893 -3.741 1.00 87.69 87 ILE A CA 1
ATOM 715 C C . ILE A 1 87 ? 17.139 8.401 -4.574 1.00 87.69 87 ILE A C 1
ATOM 717 O O . ILE A 1 87 ? 16.141 8.854 -4.007 1.00 87.69 87 ILE A O 1
ATOM 721 N N . ASN A 1 88 ? 17.214 8.288 -5.901 1.00 84.81 88 ASN A N 1
ATOM 722 C CA . ASN A 1 88 ? 16.128 8.686 -6.793 1.00 84.81 88 ASN A CA 1
ATOM 723 C C . ASN A 1 88 ? 14.864 7.861 -6.540 1.00 84.81 88 ASN A C 1
ATOM 725 O O . ASN A 1 88 ? 13.768 8.424 -6.467 1.00 84.81 88 ASN A O 1
ATOM 729 N N . TRP A 1 89 ? 15.008 6.557 -6.301 1.00 82.50 89 TRP A N 1
ATOM 730 C CA . TRP A 1 89 ? 13.887 5.696 -5.944 1.00 82.50 89 TRP A CA 1
ATOM 731 C C . TRP A 1 89 ? 13.241 6.122 -4.625 1.00 82.50 89 TRP A C 1
ATOM 733 O O . TRP A 1 89 ? 12.021 6.297 -4.558 1.00 82.50 89 TRP A O 1
ATOM 743 N N . LEU A 1 90 ? 14.041 6.360 -3.577 1.00 85.44 90 LEU A N 1
ATOM 744 C CA . LEU A 1 90 ? 13.526 6.831 -2.288 1.00 85.44 90 LEU A CA 1
ATOM 745 C C . LEU A 1 90 ? 12.801 8.165 -2.430 1.00 85.44 90 LEU A C 1
ATOM 747 O O . LEU A 1 90 ? 11.711 8.337 -1.881 1.00 85.44 90 LEU A O 1
ATOM 751 N N . TRP A 1 91 ? 13.381 9.096 -3.185 1.00 84.44 91 TRP A N 1
ATOM 752 C CA . TRP A 1 91 ? 12.795 10.406 -3.422 1.00 84.44 91 TRP A CA 1
ATOM 753 C C . TRP A 1 91 ? 11.459 10.314 -4.161 1.00 84.44 91 TRP A C 1
ATOM 755 O O . TRP A 1 91 ? 10.482 10.942 -3.747 1.00 84.44 91 TRP A O 1
ATOM 765 N N . SER A 1 92 ? 11.402 9.495 -5.210 1.00 78.00 92 SER A N 1
ATOM 766 C CA . SER A 1 92 ? 10.206 9.273 -6.018 1.00 78.00 92 SER A CA 1
ATOM 767 C C . SER A 1 92 ? 9.107 8.551 -5.224 1.00 78.00 92 SER A C 1
ATOM 769 O O . SER A 1 92 ? 7.931 8.903 -5.326 1.00 78.00 92 SER A O 1
ATOM 771 N N . MET A 1 93 ? 9.470 7.595 -4.363 1.00 79.81 93 MET A N 1
ATOM 772 C CA . MET A 1 93 ? 8.511 6.759 -3.634 1.00 79.81 93 MET A CA 1
ATOM 773 C C . MET A 1 93 ? 8.092 7.316 -2.270 1.00 79.81 93 MET A C 1
ATOM 775 O O . MET A 1 93 ? 7.087 6.853 -1.725 1.00 79.81 93 MET A O 1
ATOM 779 N N . LYS A 1 94 ? 8.787 8.322 -1.715 1.00 85.00 94 LYS A N 1
ATOM 780 C CA . LYS A 1 94 ? 8.549 8.827 -0.346 1.00 85.00 94 LYS A CA 1
ATOM 781 C C . LYS A 1 94 ? 7.084 9.145 -0.049 1.00 85.00 94 LYS A C 1
ATOM 783 O O . LYS A 1 94 ? 6.596 8.780 1.014 1.00 85.00 94 LYS A O 1
ATOM 788 N N . ILE A 1 95 ? 6.375 9.776 -0.988 1.00 82.81 95 ILE A N 1
ATOM 789 C CA . ILE A 1 95 ? 4.981 10.203 -0.790 1.00 82.81 95 ILE A CA 1
ATOM 790 C C . ILE A 1 95 ? 4.047 8.986 -0.737 1.00 82.81 95 ILE A C 1
ATOM 792 O O . ILE A 1 95 ? 3.135 8.926 0.083 1.00 82.81 95 ILE A O 1
ATOM 796 N N . GLY A 1 96 ? 4.298 7.986 -1.584 1.00 79.69 96 GLY A N 1
ATOM 797 C CA . GLY A 1 96 ? 3.546 6.736 -1.558 1.00 79.69 96 GLY A CA 1
ATOM 798 C C . GLY A 1 96 ? 3.808 5.928 -0.285 1.00 79.69 96 GLY A C 1
ATOM 799 O O . GLY A 1 96 ? 2.878 5.421 0.339 1.00 79.69 96 GLY A O 1
ATOM 800 N N . MET A 1 97 ? 5.068 5.849 0.148 1.00 84.81 97 MET A N 1
ATOM 801 C CA . MET A 1 97 ? 5.444 5.111 1.355 1.00 84.81 97 MET A CA 1
ATOM 802 C C . MET A 1 97 ? 4.841 5.732 2.620 1.00 84.81 97 MET A C 1
ATOM 804 O O . MET A 1 97 ? 4.295 5.005 3.449 1.00 84.81 97 MET A O 1
ATOM 808 N N . THR A 1 98 ? 4.877 7.062 2.763 1.00 88.31 98 THR A N 1
ATOM 809 C CA . THR A 1 98 ? 4.262 7.746 3.913 1.00 88.31 98 THR A CA 1
ATOM 810 C C . THR A 1 98 ? 2.749 7.557 3.940 1.00 88.31 98 THR A C 1
ATOM 812 O O . THR A 1 98 ? 2.201 7.252 5.000 1.00 88.31 98 THR A O 1
ATOM 815 N N . PHE A 1 99 ? 2.080 7.639 2.785 1.00 86.81 99 PHE A N 1
ATOM 816 C CA . PHE A 1 99 ? 0.662 7.305 2.667 1.00 86.81 99 PHE A CA 1
ATOM 817 C C . PHE A 1 99 ? 0.382 5.853 3.073 1.00 86.81 99 PHE A C 1
ATOM 819 O O . PHE A 1 99 ? -0.509 5.604 3.882 1.00 86.81 99 PHE A O 1
ATOM 826 N N . GLY A 1 100 ? 1.151 4.893 2.551 1.00 84.06 100 GLY A N 1
ATOM 827 C CA . GLY A 1 100 ? 0.966 3.474 2.844 1.00 84.06 100 GLY A CA 1
ATOM 828 C C . GLY A 1 100 ? 1.138 3.154 4.331 1.00 84.06 100 GLY A C 1
ATOM 829 O O . GLY A 1 100 ? 0.360 2.386 4.892 1.00 84.06 100 GLY A O 1
ATOM 830 N N . LEU A 1 101 ? 2.116 3.779 4.993 1.00 88.75 101 LEU A N 1
ATOM 831 C CA . LEU A 1 101 ? 2.320 3.653 6.439 1.00 88.75 101 LEU A CA 1
ATOM 832 C C . LEU A 1 101 ? 1.160 4.262 7.233 1.00 88.75 101 LEU A C 1
ATOM 834 O O . LEU A 1 101 ? 0.666 3.626 8.163 1.00 88.75 101 LEU A O 1
ATOM 838 N N . ALA A 1 102 ? 0.698 5.456 6.854 1.00 90.44 102 ALA A N 1
ATOM 839 C CA . ALA A 1 102 ? -0.421 6.124 7.512 1.00 90.44 102 ALA A CA 1
ATOM 840 C C . ALA A 1 102 ? -1.729 5.330 7.354 1.00 90.44 102 ALA A C 1
ATOM 842 O O . ALA A 1 102 ? -2.401 5.017 8.336 1.00 90.44 102 ALA A O 1
ATOM 843 N N . MET A 1 103 ? -2.060 4.920 6.129 1.00 85.75 103 MET A N 1
ATOM 844 C CA . MET A 1 103 ? -3.258 4.133 5.843 1.00 85.75 103 MET A CA 1
ATOM 845 C C . MET A 1 103 ? -3.183 2.732 6.464 1.00 85.75 103 MET A C 1
ATOM 847 O O . MET A 1 103 ? -4.176 2.231 6.987 1.00 85.75 103 MET A O 1
ATOM 851 N N . GLY A 1 104 ? -2.005 2.102 6.461 1.00 83.62 104 GLY A N 1
ATOM 852 C CA . GLY A 1 104 ? -1.808 0.793 7.077 1.00 83.62 104 GLY A CA 1
ATOM 853 C C . GLY A 1 104 ? -1.945 0.825 8.592 1.00 83.62 104 GLY A C 1
ATOM 854 O O . GLY A 1 104 ? -2.585 -0.057 9.163 1.00 83.62 104 GLY A O 1
ATOM 855 N N . ALA A 1 105 ? -1.427 1.870 9.241 1.00 87.31 105 ALA A N 1
ATO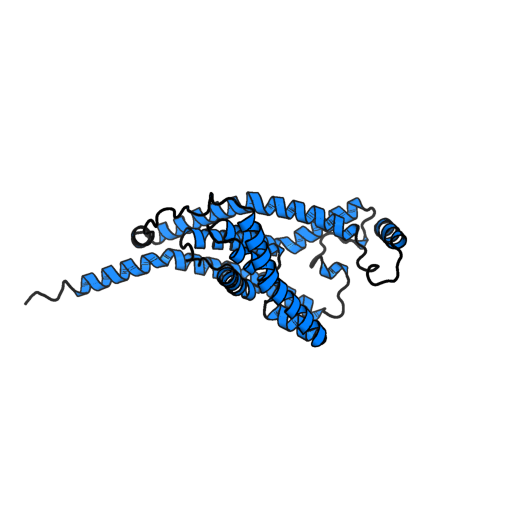M 856 C CA . ALA A 1 105 ? -1.654 2.104 10.662 1.00 87.31 105 ALA A CA 1
ATOM 857 C C . ALA A 1 105 ? -3.137 2.355 10.962 1.00 87.31 105 ALA A C 1
ATOM 859 O O . ALA A 1 105 ? -3.661 1.800 11.925 1.00 87.31 105 ALA A O 1
ATOM 860 N N . LEU A 1 106 ? -3.831 3.121 10.112 1.00 87.81 106 LEU A N 1
ATOM 861 C CA . LEU A 1 106 ? -5.251 3.414 10.288 1.00 87.81 106 LEU A CA 1
ATOM 862 C C . LEU A 1 106 ? -6.109 2.154 10.167 1.00 87.81 106 LEU A C 1
ATOM 864 O O . LEU A 1 106 ? -6.979 1.931 11.003 1.00 87.81 106 LEU A O 1
ATOM 868 N N . LEU A 1 107 ? -5.850 1.318 9.160 1.00 81.44 107 LEU A N 1
ATOM 869 C CA . LEU A 1 107 ? -6.554 0.049 8.985 1.00 81.44 107 LEU A CA 1
ATOM 870 C C . LEU A 1 107 ? -6.253 -0.924 10.122 1.00 81.44 107 LEU A C 1
ATOM 872 O O . LEU A 1 107 ? -7.172 -1.567 10.620 1.00 81.44 107 LEU A O 1
ATOM 876 N N . HIS A 1 108 ? -5.006 -0.982 10.592 1.00 81.88 108 HIS A N 1
ATOM 877 C CA . HIS A 1 108 ? -4.659 -1.769 11.773 1.00 81.88 108 HIS A CA 1
ATOM 878 C C . HIS A 1 108 ? -5.473 -1.311 12.995 1.00 81.88 108 HIS A C 1
ATOM 880 O O . HIS A 1 108 ? -6.121 -2.130 13.637 1.00 81.88 108 HIS A O 1
ATOM 886 N N . THR A 1 109 ? -5.527 -0.004 13.264 1.00 85.69 109 THR A N 1
ATOM 887 C CA . THR A 1 109 ? -6.338 0.565 14.353 1.00 85.69 109 THR A CA 1
ATOM 888 C C . THR A 1 109 ? -7.838 0.322 14.163 1.00 85.69 109 THR A C 1
ATOM 890 O O . THR A 1 109 ? -8.536 0.027 15.131 1.00 85.69 109 THR A O 1
ATOM 893 N N . LEU A 1 110 ? -8.352 0.412 12.932 1.00 84.25 110 LEU A N 1
ATOM 894 C CA . LEU A 1 110 ? -9.756 0.135 12.626 1.00 84.25 110 LEU A CA 1
ATOM 895 C C . LEU A 1 110 ? -10.125 -1.303 12.981 1.00 84.25 110 LEU A C 1
ATOM 897 O O . LEU A 1 110 ? -11.145 -1.525 13.622 1.00 84.25 110 LEU A O 1
ATOM 901 N N . PHE A 1 111 ? -9.300 -2.264 12.582 1.00 77.81 111 PHE A N 1
ATOM 902 C CA . PHE A 1 111 ? -9.554 -3.678 12.825 1.00 77.81 111 PHE A CA 1
ATOM 903 C C . PHE A 1 111 ? -9.265 -4.108 14.266 1.00 77.81 111 PHE A C 1
ATOM 905 O O . PHE A 1 111 ? -9.895 -5.041 14.746 1.00 77.81 111 PHE A O 1
ATOM 912 N N . GLU A 1 112 ? -8.385 -3.405 14.981 1.00 79.88 112 GLU A N 1
ATOM 913 C CA . GLU A 1 112 ? -8.206 -3.586 16.426 1.00 79.88 112 GLU A CA 1
ATOM 914 C C . GLU A 1 112 ? -9.472 -3.190 17.205 1.00 79.88 112 GLU A C 1
ATOM 916 O O . GLU A 1 112 ? -9.861 -3.873 18.149 1.00 79.88 112 GLU A O 1
ATOM 921 N N . PHE A 1 113 ? -10.160 -2.119 16.789 1.00 78.88 113 PHE A N 1
ATOM 922 C CA . PHE A 1 113 ? -11.425 -1.706 17.409 1.00 78.88 113 PHE A CA 1
ATOM 923 C C . PHE A 1 113 ? -12.651 -2.455 16.878 1.00 78.88 113 PHE A C 1
ATOM 925 O O . PHE A 1 113 ? -13.598 -2.693 17.627 1.00 78.88 113 PHE A O 1
ATOM 932 N N . TYR A 1 114 ? -12.653 -2.805 15.593 1.00 78.44 114 TYR A N 1
ATOM 933 C CA . TYR A 1 114 ? -13.772 -3.433 14.893 1.00 78.44 114 TYR A CA 1
ATOM 934 C C . TYR A 1 114 ? -13.268 -4.631 14.074 1.00 78.44 114 TYR A C 1
ATOM 936 O O . TYR A 1 114 ? -13.192 -4.552 12.841 1.00 78.44 114 TYR A O 1
ATOM 944 N N . PRO A 1 115 ? -12.910 -5.750 14.733 1.00 71.88 115 PRO A N 1
ATOM 945 C CA . PRO A 1 115 ? -12.416 -6.931 14.042 1.00 71.88 115 PRO A CA 1
ATOM 946 C C . PRO A 1 115 ? -13.493 -7.453 13.078 1.00 71.88 115 PRO A C 1
ATOM 948 O O . PRO A 1 115 ? -14.646 -7.668 13.476 1.00 71.88 115 PRO A O 1
ATOM 951 N N . PRO A 1 116 ? -13.174 -7.631 11.786 1.00 65.19 116 PRO A N 1
ATOM 952 C CA . PRO A 1 116 ? -14.163 -8.044 10.807 1.00 65.19 116 PRO A CA 1
ATOM 953 C C . PRO A 1 116 ? -14.564 -9.502 11.034 1.00 65.19 116 PRO A C 1
ATOM 955 O O . PRO A 1 116 ? -13.742 -10.367 11.329 1.00 65.19 116 PRO A O 1
ATOM 958 N N . LYS A 1 117 ? -15.847 -9.805 10.818 1.00 67.31 117 LYS A N 1
ATOM 959 C CA . LYS A 1 117 ? -16.344 -11.187 10.819 1.00 67.31 117 LYS A CA 1
ATOM 960 C C . LYS A 1 117 ? -15.839 -11.901 9.563 1.00 67.31 117 LYS A C 1
ATOM 962 O O . LYS A 1 117 ? -16.399 -11.762 8.467 1.00 67.31 117 LYS A O 1
ATOM 967 N N . LEU A 1 118 ? -14.736 -12.626 9.704 1.00 67.56 118 LEU A N 1
ATOM 968 C CA . LEU A 1 118 ? -14.142 -13.401 8.621 1.00 67.56 118 LEU A CA 1
ATOM 969 C C . LEU A 1 118 ? -14.752 -14.796 8.567 1.00 67.56 118 LEU A C 1
ATOM 971 O O . LEU A 1 118 ? -14.984 -15.453 9.575 1.00 67.56 118 LEU A O 1
ATOM 975 N N . THR A 1 119 ? -15.017 -15.247 7.350 1.00 69.06 119 THR A N 1
ATOM 976 C CA . THR A 1 119 ? -15.627 -16.548 7.071 1.00 69.06 119 THR A CA 1
ATOM 977 C C . THR A 1 119 ? -14.551 -17.620 6.963 1.00 69.06 119 THR A C 1
ATOM 979 O O . THR A 1 119 ? -13.414 -17.315 6.609 1.00 69.06 119 THR A O 1
ATOM 982 N N . GLY A 1 120 ? -14.882 -18.889 7.216 1.00 74.19 120 GLY A N 1
ATOM 983 C CA . GLY A 1 120 ? -13.954 -20.017 7.026 1.00 74.19 120 GLY A CA 1
ATOM 984 C C . GLY A 1 120 ? -13.459 -20.201 5.581 1.00 74.19 120 GLY A C 1
ATOM 985 O O . GLY A 1 120 ? -12.435 -20.835 5.364 1.00 74.19 120 GLY A O 1
ATOM 986 N N . ASN A 1 121 ? -14.146 -19.612 4.597 1.00 85.00 121 ASN A N 1
ATOM 987 C CA . ASN A 1 121 ? -13.835 -19.762 3.176 1.00 85.00 121 ASN A CA 1
ATOM 988 C C . ASN A 1 121 ? -12.740 -18.785 2.699 1.00 85.00 121 ASN A C 1
ATOM 990 O O . ASN A 1 121 ? -12.936 -17.568 2.750 1.00 85.00 121 ASN A O 1
ATOM 994 N N . ILE A 1 122 ? -11.636 -19.335 2.177 1.00 86.44 122 ILE A N 1
ATOM 995 C CA . ILE A 1 122 ? -10.478 -18.606 1.629 1.00 86.44 122 ILE A CA 1
ATOM 996 C C . ILE A 1 122 ? -10.906 -17.661 0.498 1.00 86.44 122 ILE A C 1
ATOM 998 O O . ILE A 1 122 ? -10.596 -16.474 0.535 1.00 86.44 122 ILE A O 1
ATOM 1002 N N . TYR A 1 123 ? -11.697 -18.143 -0.464 1.00 88.88 123 TYR A N 1
ATOM 1003 C CA . TYR A 1 123 ? -12.107 -17.359 -1.635 1.00 88.88 123 TYR A CA 1
ATOM 1004 C C . TYR A 1 123 ? -12.915 -16.119 -1.260 1.00 88.88 123 TYR A C 1
ATOM 1006 O O . TYR A 1 123 ? -12.725 -15.045 -1.830 1.00 88.88 123 TYR A O 1
ATOM 1014 N N . LEU A 1 124 ? -13.801 -16.246 -0.269 1.00 87.69 124 LEU A N 1
ATOM 1015 C CA . LEU A 1 124 ? -14.641 -15.133 0.166 1.00 87.69 124 LEU A CA 1
ATOM 1016 C C . LEU A 1 124 ? -13.816 -14.043 0.861 1.00 87.69 124 LEU A C 1
ATOM 1018 O O . LEU A 1 124 ? -14.092 -12.856 0.699 1.00 87.69 124 LEU A O 1
ATOM 1022 N N . ASN A 1 125 ? -12.782 -14.430 1.606 1.00 86.69 125 ASN A N 1
ATOM 1023 C CA . ASN A 1 125 ? -11.876 -13.480 2.245 1.00 86.69 125 ASN A CA 1
ATOM 1024 C C . ASN A 1 125 ? -10.930 -12.829 1.219 1.00 86.69 125 ASN A C 1
ATOM 1026 O O . ASN A 1 125 ? -10.727 -11.617 1.276 1.00 86.69 125 ASN A O 1
ATOM 1030 N N . THR A 1 126 ? -10.446 -13.575 0.216 1.00 89.00 126 THR A N 1
ATOM 1031 C CA . THR A 1 126 ? -9.717 -12.997 -0.927 1.00 89.00 126 THR A CA 1
ATOM 1032 C C . THR A 1 126 ? -10.570 -11.966 -1.663 1.00 89.00 126 THR A C 1
ATOM 1034 O O . THR A 1 126 ? -10.103 -10.857 -1.918 1.00 89.00 126 THR A O 1
ATOM 1037 N N . LEU A 1 127 ? -11.841 -12.280 -1.942 1.00 90.62 127 LEU A N 1
ATOM 1038 C CA . LEU A 1 127 ? -12.762 -11.360 -2.608 1.00 90.62 127 LEU A CA 1
ATOM 1039 C C . LEU A 1 127 ? -13.001 -10.088 -1.784 1.00 90.62 127 LEU A C 1
ATOM 1041 O O . LEU A 1 127 ? -12.978 -8.993 -2.338 1.00 90.62 127 LEU A O 1
ATOM 1045 N N . LYS A 1 128 ? -13.156 -10.202 -0.458 1.00 86.94 128 LYS A N 1
ATOM 1046 C CA . LYS A 1 128 ? -13.219 -9.032 0.438 1.00 86.94 128 LYS A CA 1
ATOM 1047 C C . LYS A 1 128 ? -11.965 -8.162 0.310 1.00 86.94 128 LYS A C 1
ATOM 1049 O O . LYS A 1 128 ? -12.081 -6.945 0.212 1.00 86.94 128 LYS A O 1
ATOM 1054 N N . GLY A 1 129 ? -10.785 -8.782 0.255 1.00 87.50 129 GLY A N 1
ATOM 1055 C CA . GLY A 1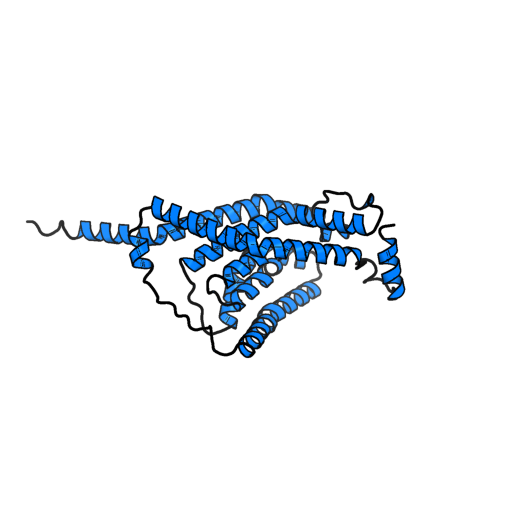 129 ? -9.518 -8.090 0.017 1.00 87.50 129 GLY A CA 1
ATOM 1056 C C . GLY A 1 129 ? -9.498 -7.340 -1.315 1.00 87.50 129 GLY A C 1
ATOM 1057 O O . GLY A 1 129 ? -9.113 -6.175 -1.353 1.00 87.50 129 GLY A O 1
ATOM 1058 N N . ILE A 1 130 ? -9.981 -7.975 -2.387 1.00 90.06 130 ILE A N 1
ATOM 1059 C CA . ILE A 1 130 ? -10.087 -7.372 -3.724 1.00 90.06 130 ILE A CA 1
ATOM 1060 C C . ILE A 1 130 ? -11.023 -6.160 -3.720 1.00 90.06 130 ILE A C 1
ATOM 1062 O O . ILE A 1 130 ? -10.676 -5.120 -4.269 1.00 90.06 130 ILE A O 1
ATOM 1066 N N . MET A 1 131 ? -12.182 -6.269 -3.071 1.00 88.56 131 MET A N 1
ATOM 1067 C CA . MET A 1 131 ? -13.164 -5.181 -3.005 1.00 88.56 131 MET A CA 1
ATOM 1068 C C . MET A 1 131 ? -12.636 -3.955 -2.254 1.00 88.56 131 MET A C 1
ATOM 1070 O O . MET A 1 131 ? -12.981 -2.830 -2.602 1.00 88.56 131 MET A O 1
ATOM 1074 N N . ILE A 1 132 ? -11.792 -4.162 -1.241 1.00 84.12 132 ILE A N 1
ATOM 1075 C CA . ILE A 1 132 ? -11.145 -3.073 -0.498 1.00 84.12 132 ILE A CA 1
ATOM 1076 C C . ILE A 1 132 ? -9.932 -2.530 -1.274 1.00 84.12 132 ILE A C 1
ATOM 1078 O O . ILE A 1 132 ? -9.670 -1.330 -1.250 1.00 84.12 132 ILE A O 1
ATOM 1082 N N . GLY A 1 133 ? -9.193 -3.400 -1.968 1.00 85.56 133 GLY A N 1
ATOM 1083 C CA . GLY A 1 133 ? -7.968 -3.048 -2.685 1.00 85.56 133 GLY A CA 1
ATOM 1084 C C . GLY A 1 133 ? -8.207 -2.333 -4.008 1.00 85.56 133 GLY A C 1
ATOM 1085 O O . GLY A 1 133 ? -7.614 -1.284 -4.229 1.00 85.56 133 GLY A O 1
ATOM 1086 N N . ALA A 1 134 ? -9.107 -2.826 -4.861 1.00 86.81 134 ALA A N 1
ATOM 1087 C CA . ALA A 1 134 ? -9.394 -2.248 -6.178 1.00 86.81 134 ALA A CA 1
ATOM 1088 C C . ALA A 1 134 ? -9.629 -0.716 -6.174 1.00 86.81 134 ALA A C 1
ATOM 1090 O O . ALA A 1 134 ? -9.005 -0.022 -6.985 1.00 86.81 134 ALA A O 1
ATOM 1091 N N . PRO A 1 135 ? -10.443 -0.135 -5.263 1.00 82.31 135 PRO A N 1
ATOM 1092 C CA . PRO A 1 135 ? -10.622 1.315 -5.214 1.00 82.31 135 PRO A CA 1
ATOM 1093 C C . PRO A 1 135 ? -9.430 2.065 -4.607 1.00 82.31 135 PRO A C 1
ATOM 1095 O O . PRO A 1 135 ? -9.320 3.265 -4.830 1.00 82.31 135 PRO A O 1
ATOM 1098 N N . ALA A 1 136 ? -8.523 1.409 -3.871 1.00 79.00 136 ALA A N 1
ATOM 1099 C CA . ALA A 1 136 ? -7.399 2.086 -3.222 1.00 79.00 136 ALA A CA 1
ATOM 1100 C C . ALA A 1 136 ? -6.438 2.716 -4.244 1.00 79.00 136 ALA A C 1
ATOM 1102 O O . ALA A 1 136 ? -5.915 3.806 -4.006 1.00 79.00 136 ALA A O 1
ATOM 1103 N N . GLY A 1 137 ? -6.232 2.070 -5.399 1.00 74.75 137 GLY A N 1
ATOM 1104 C CA . GLY A 1 137 ? -5.487 2.652 -6.522 1.00 74.75 137 GLY A CA 1
ATOM 1105 C C . GLY A 1 137 ? -4.017 2.934 -6.257 1.00 74.75 137 GLY A C 1
ATOM 1106 O O . GLY A 1 137 ? -3.404 3.762 -6.946 1.00 74.75 137 GLY A O 1
ATOM 1107 N N . VAL A 1 138 ? -3.459 2.283 -5.240 1.00 75.06 138 VAL A N 1
ATOM 1108 C CA . VAL A 1 138 ? -2.108 2.548 -4.768 1.00 75.06 138 VAL A CA 1
ATOM 1109 C C . VAL A 1 138 ? -1.141 1.489 -5.273 1.00 75.06 138 VAL A C 1
ATOM 1111 O O . VAL A 1 138 ? -1.502 0.322 -5.444 1.00 75.06 138 VAL A O 1
ATOM 1114 N N . CYS A 1 139 ? 0.095 1.907 -5.550 1.00 76.56 139 CYS A N 1
ATOM 1115 C CA . CYS A 1 139 ? 1.128 0.993 -6.019 1.00 76.56 139 CYS A CA 1
ATOM 1116 C C . CYS A 1 139 ? 1.490 -0.027 -4.932 1.00 76.56 139 CYS A C 1
ATOM 1118 O O . CYS A 1 139 ? 1.201 0.173 -3.749 1.00 76.56 139 CYS A O 1
ATOM 1120 N N . VAL A 1 140 ? 2.167 -1.106 -5.330 1.00 77.44 140 VAL A N 1
ATOM 1121 C CA . VAL A 1 140 ? 2.574 -2.173 -4.406 1.00 77.44 140 VAL A CA 1
ATOM 1122 C C . VAL A 1 140 ? 3.361 -1.625 -3.207 1.00 77.44 140 VAL A C 1
ATOM 1124 O O . VAL A 1 140 ? 3.100 -2.025 -2.079 1.00 77.44 140 VAL A O 1
ATOM 1127 N N . ASN A 1 141 ? 4.199 -0.603 -3.409 1.00 74.31 141 ASN A N 1
ATOM 1128 C CA . ASN A 1 141 ? 4.979 0.039 -2.343 1.00 74.31 141 ASN A CA 1
ATOM 1129 C C . ASN A 1 141 ? 4.092 0.663 -1.252 1.00 74.31 141 ASN A C 1
ATOM 1131 O O . ASN A 1 141 ? 4.449 0.657 -0.079 1.00 74.31 141 ASN A O 1
ATOM 1135 N N . CYS A 1 142 ? 2.922 1.180 -1.631 1.00 75.81 142 CYS A N 1
ATOM 1136 C CA . CYS A 1 142 ? 1.932 1.710 -0.696 1.00 75.81 142 CYS A CA 1
ATOM 1137 C C . CYS A 1 142 ? 1.052 0.597 -0.114 1.00 75.81 142 CYS A C 1
ATOM 1139 O O . CYS A 1 142 ? 0.619 0.679 1.032 1.00 75.81 142 CYS A O 1
ATOM 1141 N N . ALA A 1 143 ? 0.765 -0.437 -0.908 1.00 80.75 143 ALA A N 1
ATOM 1142 C CA . ALA A 1 143 ? -0.134 -1.516 -0.525 1.00 80.75 143 ALA A CA 1
ATOM 1143 C C . ALA A 1 143 ? 0.501 -2.499 0.472 1.00 80.75 143 ALA A C 1
ATOM 1145 O O . ALA A 1 143 ? -0.213 -3.064 1.294 1.00 80.75 143 ALA A O 1
ATOM 1146 N N . VAL A 1 144 ? 1.827 -2.677 0.442 1.00 81.88 144 VAL A N 1
ATOM 1147 C CA . VAL A 1 144 ? 2.582 -3.541 1.369 1.00 81.88 144 VAL A CA 1
ATOM 1148 C C . VAL A 1 144 ? 2.368 -3.159 2.841 1.00 81.88 144 VAL A C 1
ATOM 1150 O O . VAL A 1 144 ? 1.882 -4.006 3.590 1.00 81.88 144 VAL A O 1
ATOM 1153 N N . PRO A 1 145 ? 2.664 -1.924 3.303 1.00 74.88 145 PRO A N 1
ATOM 1154 C CA . PRO A 1 145 ? 2.453 -1.559 4.707 1.00 74.88 145 PRO A CA 1
ATOM 1155 C C . PRO A 1 145 ? 0.976 -1.634 5.112 1.00 74.88 145 PRO A C 1
ATOM 1157 O O . PRO A 1 145 ? 0.668 -1.997 6.248 1.00 74.88 145 PRO A O 1
ATOM 1160 N N . VAL A 1 146 ? 0.062 -1.371 4.174 1.00 79.38 146 VAL A N 1
ATOM 1161 C CA . VAL A 1 146 ? -1.375 -1.546 4.397 1.00 79.38 146 VAL A CA 1
ATOM 1162 C C . VAL A 1 146 ? -1.731 -3.009 4.631 1.00 79.38 146 VAL A C 1
ATOM 1164 O O . VAL A 1 146 ? -2.398 -3.334 5.609 1.00 79.38 146 VAL A O 1
ATOM 1167 N N . ALA A 1 147 ? -1.237 -3.904 3.787 1.00 82.69 147 ALA A N 1
ATOM 1168 C CA . ALA A 1 147 ? -1.454 -5.333 3.918 1.00 82.69 147 ALA A CA 1
ATOM 1169 C C . ALA A 1 147 ? -0.822 -5.911 5.185 1.00 82.69 147 ALA A C 1
ATOM 1171 O O . ALA A 1 147 ? -1.446 -6.732 5.853 1.00 82.69 147 ALA A O 1
ATOM 1172 N N . CYS A 1 148 ? 0.357 -5.427 5.582 1.00 78.06 148 CYS A N 1
ATOM 1173 C CA . CYS A 1 148 ? 0.935 -5.750 6.882 1.00 78.06 148 CYS A CA 1
ATOM 1174 C C . CYS A 1 148 ? 0.009 -5.314 8.030 1.00 78.06 148 CYS A C 1
ATOM 1176 O O . CYS A 1 148 ? -0.214 -6.091 8.960 1.00 78.06 148 CYS A O 1
ATOM 1178 N N . GLY A 1 149 ? -0.573 -4.112 7.948 1.00 72.12 149 GLY A N 1
ATOM 1179 C CA . GLY A 1 149 ? -1.580 -3.625 8.896 1.00 72.12 149 GLY A CA 1
ATOM 1180 C C . GLY A 1 149 ? -2.820 -4.521 8.957 1.00 72.12 149 GLY A C 1
ATOM 1181 O O . GLY A 1 149 ? -3.256 -4.881 10.049 1.00 72.12 149 GLY A O 1
ATOM 1182 N N . ILE A 1 150 ? -3.320 -4.970 7.797 1.00 79.44 150 ILE A N 1
ATOM 1183 C CA . ILE A 1 150 ? -4.394 -5.969 7.703 1.00 79.44 150 ILE A CA 1
ATOM 1184 C C . ILE A 1 150 ? -3.961 -7.236 8.457 1.00 79.44 150 ILE A C 1
ATOM 1186 O O . ILE A 1 150 ? -4.577 -7.577 9.460 1.00 79.44 150 ILE A O 1
ATOM 1190 N N . THR A 1 151 ? -2.858 -7.888 8.087 1.00 78.94 151 THR A N 1
ATOM 1191 C CA . THR A 1 151 ? -2.447 -9.166 8.712 1.00 78.94 151 THR A CA 1
ATOM 1192 C C . THR A 1 151 ? -2.194 -9.101 10.221 1.00 78.94 151 THR A C 1
ATOM 1194 O O . THR A 1 151 ? -2.432 -10.083 10.916 1.00 78.94 151 THR A O 1
ATOM 1197 N N . ARG A 1 152 ? -1.734 -7.963 10.760 1.00 71.06 152 ARG A N 1
ATOM 1198 C CA . ARG A 1 152 ? -1.459 -7.818 12.203 1.00 71.06 152 ARG A CA 1
ATOM 1199 C C . ARG A 1 152 ? -2.722 -7.667 13.047 1.00 71.06 152 ARG A C 1
ATOM 1201 O O . ARG A 1 152 ? -2.713 -8.004 14.223 1.00 71.06 152 ARG A O 1
ATOM 1208 N N . SER A 1 153 ? -3.812 -7.227 12.434 1.00 63.06 153 SER A N 1
ATOM 1209 C CA . SER A 1 153 ? -5.082 -6.943 13.103 1.00 63.06 153 SER A CA 1
ATOM 1210 C C . SER A 1 153 ? -6.013 -8.154 13.276 1.00 63.06 153 SER A C 1
ATOM 1212 O O . SER A 1 153 ? -7.231 -8.011 13.262 1.00 63.06 153 SER A O 1
ATOM 1214 N N . GLN A 1 154 ? -5.452 -9.364 13.370 1.00 67.12 154 GLN A N 1
ATOM 1215 C CA . GLN A 1 154 ? -6.197 -10.635 13.350 1.00 67.12 154 GLN A CA 1
ATOM 1216 C C . GLN A 1 154 ? -7.033 -10.873 12.077 1.00 67.12 154 GLN A C 1
ATOM 1218 O O . GLN A 1 154 ? -7.910 -11.738 12.049 1.00 67.12 154 GLN A O 1
ATOM 1223 N N . ASN A 1 155 ? -6.749 -10.147 10.988 1.00 69.56 155 ASN A N 1
ATOM 1224 C CA . ASN A 1 155 ? -7.297 -10.501 9.687 1.00 69.56 155 ASN A CA 1
ATOM 1225 C C . ASN A 1 155 ? -6.538 -11.666 9.058 1.00 69.56 155 ASN A C 1
ATOM 1227 O O . ASN A 1 155 ? -5.341 -11.861 9.265 1.00 69.56 155 ASN A O 1
ATOM 1231 N N . LYS A 1 156 ? -7.244 -12.399 8.203 1.00 82.06 156 LYS A N 1
ATOM 1232 C CA . LYS A 1 156 ? -6.674 -13.513 7.459 1.00 82.06 156 LYS A CA 1
ATOM 1233 C C . LYS A 1 156 ? -5.762 -13.034 6.329 1.00 82.06 156 LYS A C 1
ATOM 1235 O O . LYS A 1 156 ? -6.027 -12.022 5.673 1.00 82.06 156 LYS A O 1
ATOM 1240 N N . ILE A 1 157 ? -4.697 -13.798 6.091 1.00 85.31 157 ILE A N 1
ATOM 1241 C CA . ILE A 1 157 ? -3.640 -13.492 5.116 1.00 85.31 157 ILE A CA 1
ATOM 1242 C C . ILE A 1 157 ? -4.211 -13.370 3.698 1.00 85.31 157 ILE A C 1
ATOM 1244 O O . ILE A 1 157 ? -3.776 -12.509 2.934 1.00 85.31 157 ILE A O 1
ATOM 1248 N N . GLU A 1 158 ? -5.235 -14.154 3.350 1.00 87.62 158 GLU A N 1
ATOM 1249 C CA . GLU A 1 158 ? -5.858 -14.075 2.029 1.00 87.62 158 GLU A CA 1
ATOM 1250 C C . GLU A 1 158 ? -6.528 -12.723 1.728 1.00 87.62 158 GLU A C 1
ATOM 1252 O O . GLU A 1 158 ? -6.510 -12.283 0.576 1.00 87.62 158 GLU A O 1
ATOM 1257 N N . THR A 1 159 ? -7.057 -12.026 2.741 1.00 86.69 159 THR A N 1
ATOM 1258 C CA . THR A 1 159 ? -7.614 -10.672 2.585 1.00 86.69 159 THR A CA 1
ATOM 1259 C C . THR A 1 159 ? -6.500 -9.672 2.279 1.00 86.69 159 THR A C 1
ATOM 1261 O O . THR A 1 159 ? -6.650 -8.815 1.409 1.00 86.69 159 THR A O 1
ATOM 1264 N N . ALA A 1 160 ? -5.360 -9.797 2.964 1.00 87.19 160 ALA A N 1
ATOM 1265 C CA . ALA A 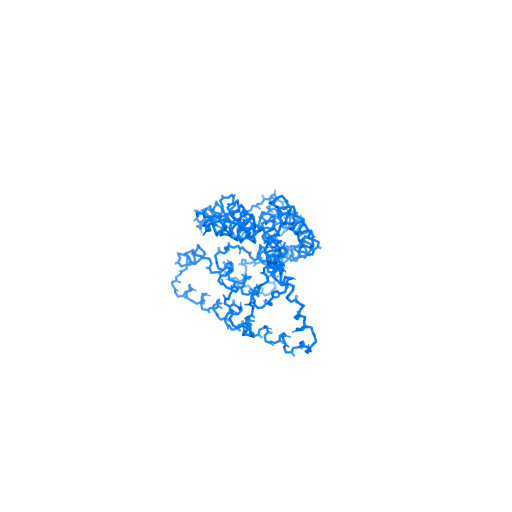1 160 ? -4.207 -8.927 2.764 1.00 87.19 160 ALA A CA 1
ATOM 1266 C C . ALA A 1 160 ? -3.579 -9.125 1.375 1.00 87.19 160 ALA A C 1
ATOM 1268 O O . ALA A 1 160 ? -3.337 -8.148 0.671 1.00 87.19 160 ALA A O 1
ATOM 1269 N N . LEU A 1 161 ? -3.392 -10.374 0.936 1.00 88.31 161 LEU A N 1
ATOM 1270 C CA . LEU A 1 161 ? -2.892 -10.688 -0.408 1.00 88.31 161 LEU A CA 1
ATOM 1271 C C . LEU A 1 161 ? -3.858 -10.208 -1.500 1.00 88.31 161 LEU A C 1
ATOM 1273 O O . LEU A 1 161 ? -3.424 -9.592 -2.474 1.00 88.31 161 LEU A O 1
ATOM 1277 N N . GLY A 1 162 ? -5.167 -10.421 -1.315 1.00 88.81 162 GLY A N 1
ATOM 1278 C CA . GLY A 1 162 ? -6.190 -9.902 -2.223 1.00 88.81 162 GLY A CA 1
ATOM 1279 C C . GLY A 1 162 ? -6.122 -8.380 -2.363 1.00 88.81 162 GLY A C 1
ATOM 1280 O O . GLY A 1 162 ? -6.148 -7.873 -3.482 1.00 88.81 162 GLY A O 1
ATOM 1281 N N . PHE A 1 163 ? -5.952 -7.653 -1.254 1.00 88.12 163 PHE A N 1
ATOM 1282 C CA . PHE A 1 163 ? -5.753 -6.201 -1.248 1.00 88.12 163 PHE A CA 1
ATOM 1283 C C . PHE A 1 163 ? -4.476 -5.777 -1.997 1.00 88.12 163 PHE A C 1
ATOM 1285 O O . PHE A 1 163 ? -4.530 -4.898 -2.857 1.00 88.12 163 PHE A O 1
ATOM 1292 N N . MET A 1 164 ? -3.334 -6.417 -1.711 1.00 88.50 164 MET A N 1
ATOM 1293 C CA . MET A 1 164 ? -2.039 -6.070 -2.319 1.00 88.50 164 MET A CA 1
ATOM 1294 C C . MET A 1 164 ? -2.039 -6.171 -3.840 1.00 88.50 164 MET A C 1
ATOM 1296 O O . MET A 1 164 ? -1.550 -5.262 -4.508 1.00 88.50 164 MET A O 1
ATOM 1300 N N . PHE A 1 165 ? -2.561 -7.271 -4.385 1.00 88.94 165 PHE A N 1
ATOM 1301 C CA . PHE A 1 165 ? -2.515 -7.515 -5.826 1.00 88.94 165 PHE A CA 1
ATOM 1302 C C . PHE A 1 165 ? -3.588 -6.732 -6.584 1.00 88.94 165 PHE A C 1
ATOM 1304 O O . PHE A 1 165 ? -3.326 -6.269 -7.694 1.00 88.94 165 PHE A O 1
ATOM 1311 N N . SER A 1 166 ? -4.773 -6.547 -5.994 1.00 90.50 166 SER A N 1
ATOM 1312 C CA . SER A 1 166 ? -5.877 -5.810 -6.628 1.00 90.50 166 SER A CA 1
ATOM 1313 C C . SER A 1 166 ? -5.655 -4.299 -6.676 1.00 90.50 166 SER A C 1
ATOM 1315 O O . SER A 1 166 ? -6.051 -3.667 -7.651 1.00 90.50 166 SER A O 1
ATOM 1317 N N . SER A 1 167 ? -4.999 -3.713 -5.671 1.00 87.50 167 SER A N 1
ATOM 1318 C CA . SER A 1 167 ? -4.828 -2.258 -5.561 1.00 87.50 167 SER A CA 1
ATOM 1319 C C . SER A 1 167 ? -4.176 -1.577 -6.775 1.00 87.50 167 SER A C 1
ATOM 1321 O O . SER A 1 167 ? -4.731 -0.591 -7.268 1.00 87.50 167 SER A O 1
ATOM 1323 N N . PRO A 1 168 ? -3.036 -2.061 -7.304 1.00 82.88 168 PRO A N 1
ATOM 1324 C CA . PRO A 1 168 ? -2.427 -1.459 -8.486 1.00 82.88 168 PRO A CA 1
ATOM 1325 C C . PRO A 1 168 ? -3.090 -1.879 -9.806 1.00 82.88 168 PRO A C 1
ATOM 1327 O O . PRO A 1 168 ? -2.916 -1.180 -10.798 1.00 82.88 168 PRO A O 1
ATOM 1330 N N . THR A 1 169 ? -3.815 -3.002 -9.848 1.00 85.94 169 THR A N 1
ATOM 1331 C CA . THR A 1 169 ? -4.242 -3.643 -11.109 1.00 85.94 169 THR A CA 1
ATOM 1332 C C . THR A 1 169 ? -5.705 -3.393 -11.470 1.00 85.94 169 THR A C 1
ATOM 1334 O O . THR A 1 169 ? -6.027 -3.194 -12.642 1.00 85.94 169 THR A O 1
ATOM 1337 N N . LEU A 1 170 ? -6.593 -3.384 -10.475 1.00 86.88 170 LEU A N 1
ATOM 1338 C CA . LEU A 1 170 ? -8.045 -3.282 -10.649 1.00 86.88 170 LEU A CA 1
ATOM 1339 C C . LEU A 1 170 ? -8.579 -1.863 -10.417 1.00 86.88 170 LEU A C 1
ATOM 1341 O O . LEU A 1 170 ? -9.789 -1.660 -10.322 1.00 86.88 170 LEU A O 1
ATOM 1345 N N . ASN A 1 171 ? -7.695 -0.868 -10.338 1.00 86.38 171 ASN A N 1
ATOM 1346 C CA . ASN A 1 171 ? -8.116 0.523 -10.282 1.00 86.38 171 ASN A CA 1
ATOM 1347 C C . ASN A 1 171 ? -8.694 0.966 -11.630 1.00 86.38 171 ASN A C 1
ATOM 1349 O O . ASN A 1 171 ? -8.069 0.764 -12.670 1.00 86.38 171 ASN A O 1
ATOM 1353 N N . PHE A 1 172 ? -9.837 1.650 -11.597 1.00 82.19 172 PHE A N 1
ATOM 1354 C CA . PHE A 1 172 ? -10.531 2.126 -12.794 1.00 82.19 172 PHE A CA 1
ATOM 1355 C C . PHE A 1 172 ? -9.638 2.925 -13.764 1.00 82.19 172 PHE A C 1
ATOM 1357 O O . PHE A 1 172 ? -9.725 2.718 -14.971 1.00 82.19 172 PHE A O 1
ATOM 1364 N N . LEU A 1 173 ? -8.746 3.786 -13.257 1.00 76.38 173 LEU A N 1
ATOM 1365 C CA . LEU A 1 173 ? -7.824 4.580 -14.083 1.00 76.38 173 LEU A CA 1
ATOM 1366 C C . LEU A 1 173 ? -6.761 3.718 -14.769 1.00 76.38 173 LEU A C 1
ATOM 1368 O O . LEU A 1 173 ? -6.353 4.001 -15.888 1.00 76.38 173 LEU A O 1
ATOM 1372 N N . VAL A 1 174 ? -6.286 2.670 -14.095 1.00 80.19 174 VAL A N 1
ATOM 1373 C CA . VAL A 1 174 ? -5.286 1.760 -14.668 1.00 80.19 174 VAL A CA 1
ATOM 1374 C C . VAL A 1 174 ? -5.943 0.874 -15.718 1.00 80.19 174 VAL A C 1
ATOM 1376 O O . VAL A 1 174 ? -5.389 0.697 -16.798 1.00 80.19 174 VAL A O 1
ATOM 1379 N N . VAL A 1 175 ? -7.158 0.396 -15.441 1.00 86.31 175 VAL A N 1
ATOM 1380 C CA . VAL A 1 175 ? -7.974 -0.351 -16.405 1.00 86.31 175 VAL A CA 1
ATOM 1381 C C . VAL A 1 175 ? -8.188 0.469 -17.670 1.00 86.31 175 VAL A C 1
ATOM 1383 O O . VAL A 1 175 ? -7.915 -0.022 -18.766 1.00 86.31 175 VAL A O 1
ATOM 1386 N N . SER A 1 176 ? -8.605 1.731 -17.541 1.00 82.81 176 SER A N 1
ATOM 1387 C CA . SER A 1 176 ? -8.795 2.591 -18.708 1.00 82.81 176 SER A CA 1
ATOM 1388 C C . SER A 1 176 ? -7.481 2.872 -19.442 1.00 82.81 176 SER A C 1
ATOM 1390 O O . SER A 1 176 ? -7.455 2.789 -20.667 1.00 82.81 176 SER A O 1
ATOM 1392 N N . MET A 1 177 ? -6.377 3.117 -18.727 1.00 79.00 177 MET A N 1
ATOM 1393 C CA . MET A 1 177 ? -5.058 3.333 -19.334 1.00 79.00 177 MET A CA 1
ATOM 1394 C C . MET A 1 177 ? -4.578 2.113 -20.131 1.00 79.00 177 MET A C 1
ATOM 1396 O O . MET A 1 177 ? -4.059 2.273 -21.235 1.00 79.00 177 MET A O 1
ATOM 1400 N N . VAL A 1 178 ? -4.775 0.898 -19.613 1.00 84.88 178 VAL A N 1
ATOM 1401 C CA . VAL A 1 178 ? -4.388 -0.352 -20.286 1.00 84.88 178 VAL A CA 1
ATOM 1402 C C . VAL A 1 178 ? -5.165 -0.535 -21.587 1.00 84.88 178 VAL A C 1
ATOM 1404 O O . VAL A 1 178 ? -4.551 -0.774 -22.622 1.00 84.88 178 VAL A O 1
ATOM 1407 N N . PHE A 1 179 ? -6.490 -0.374 -21.565 1.00 85.62 179 PHE A N 1
ATOM 1408 C CA . PHE A 1 179 ? -7.314 -0.526 -22.771 1.00 85.62 179 PHE A CA 1
ATOM 1409 C C . PHE A 1 179 ? -7.175 0.635 -23.763 1.00 85.62 179 PHE A C 1
ATOM 1411 O O . PHE A 1 179 ? -7.468 0.456 -24.941 1.00 85.62 179 PHE A O 1
ATOM 1418 N N . ALA A 1 180 ? -6.710 1.803 -23.314 1.00 84.50 180 ALA A N 1
ATOM 1419 C CA . ALA A 1 180 ? -6.361 2.911 -24.199 1.00 84.50 180 ALA A CA 1
ATOM 1420 C C . ALA A 1 180 ? -4.987 2.724 -24.867 1.00 84.50 180 ALA A C 1
ATOM 1422 O O . ALA A 1 180 ? -4.803 3.141 -26.006 1.00 84.50 180 ALA A O 1
ATOM 1423 N N . SER A 1 181 ? -4.026 2.108 -24.167 1.00 77.75 181 SER A N 1
ATOM 1424 C CA . SER A 1 181 ? -2.630 2.006 -24.628 1.00 77.75 181 SER A CA 1
ATOM 1425 C C . SER A 1 181 ? -2.326 0.707 -25.375 1.00 77.75 181 SER A C 1
ATOM 1427 O O . SER A 1 181 ? -1.404 0.664 -26.185 1.00 77.75 181 SER A O 1
ATOM 1429 N N . LEU A 1 182 ? -3.063 -0.369 -25.090 1.00 79.94 182 LEU A N 1
ATOM 1430 C CA . LEU A 1 182 ? -2.838 -1.688 -25.673 1.00 79.94 182 LEU A CA 1
ATOM 1431 C C . LEU A 1 182 ? -4.024 -2.117 -26.544 1.00 79.94 182 LEU A C 1
ATOM 1433 O O . LEU A 1 182 ? -5.175 -1.851 -26.193 1.00 79.94 182 LEU A O 1
ATOM 1437 N N . PRO A 1 183 ? -3.777 -2.854 -27.645 1.00 88.81 183 PRO A N 1
ATOM 1438 C CA . PRO A 1 183 ? -4.847 -3.488 -28.404 1.00 88.81 183 PRO A CA 1
ATOM 1439 C C . PRO A 1 183 ? -5.710 -4.383 -27.506 1.00 88.81 183 PRO A C 1
ATOM 1441 O O . PRO A 1 183 ? -5.197 -5.045 -26.598 1.00 88.81 183 PRO A O 1
ATOM 1444 N N . LEU A 1 184 ? -7.011 -4.460 -27.807 1.00 89.25 184 LEU A N 1
ATOM 1445 C CA . LEU A 1 184 ? -8.009 -5.146 -26.976 1.00 89.25 184 LEU A CA 1
ATOM 1446 C C . LEU A 1 184 ? -7.588 -6.572 -26.579 1.00 89.25 184 LEU A C 1
ATOM 1448 O O . LEU A 1 184 ? -7.761 -6.966 -25.429 1.00 89.25 184 LEU A O 1
ATOM 1452 N N . ALA A 1 185 ? -6.982 -7.325 -27.502 1.00 90.19 185 ALA A N 1
ATOM 1453 C CA . ALA A 1 185 ? -6.504 -8.683 -27.244 1.00 90.19 185 ALA A CA 1
ATOM 1454 C C . ALA A 1 185 ? -5.453 -8.742 -26.119 1.00 90.19 185 ALA A C 1
ATOM 1456 O O . ALA A 1 185 ? -5.568 -9.565 -25.213 1.00 90.19 185 ALA A O 1
ATOM 1457 N N . PHE A 1 186 ? -4.465 -7.843 -26.130 1.00 87.69 186 PHE A N 1
ATOM 1458 C CA . PHE A 1 186 ? -3.429 -7.792 -25.095 1.00 87.69 186 PHE A CA 1
ATOM 1459 C C . PHE A 1 186 ? -3.990 -7.321 -23.751 1.00 87.69 186 PHE A C 1
ATOM 1461 O O . PHE A 1 186 ? -3.627 -7.878 -22.716 1.00 87.69 186 PHE A O 1
ATOM 1468 N N . GLY A 1 187 ? -4.924 -6.363 -23.762 1.00 88.19 187 GLY A N 1
ATOM 1469 C CA . GLY A 1 187 ? -5.636 -5.938 -22.554 1.00 88.19 187 GLY A CA 1
ATOM 1470 C C . GLY A 1 187 ? -6.431 -7.081 -21.911 1.00 88.19 187 GLY A C 1
ATOM 1471 O O . GLY A 1 187 ? -6.323 -7.315 -20.707 1.00 88.19 187 GLY A O 1
ATOM 1472 N N . LEU A 1 188 ? -7.168 -7.857 -22.713 1.00 92.62 188 LEU A N 1
ATOM 1473 C CA . LEU A 1 188 ? -7.925 -9.017 -22.233 1.00 92.62 188 LEU A CA 1
ATOM 1474 C C . LEU A 1 188 ? -7.015 -10.113 -21.672 1.00 92.62 188 LEU A C 1
ATOM 1476 O O . LEU A 1 188 ? -7.310 -10.650 -20.605 1.00 92.62 188 LEU A O 1
ATOM 1480 N N . ILE A 1 189 ? -5.900 -10.425 -22.339 1.00 92.50 189 ILE A N 1
ATOM 1481 C CA . ILE A 1 189 ? -4.918 -11.402 -21.839 1.00 92.50 189 ILE A CA 1
ATOM 1482 C C . ILE A 1 189 ? -4.345 -10.937 -20.495 1.00 92.50 189 ILE A C 1
ATOM 1484 O O . ILE A 1 189 ? -4.319 -11.714 -19.541 1.00 92.50 189 ILE A O 1
ATOM 1488 N N . HIS A 1 190 ? -3.943 -9.668 -20.389 1.00 89.38 190 HIS A N 1
ATOM 1489 C CA . HIS A 1 190 ? -3.399 -9.096 -19.158 1.00 89.38 190 HIS A CA 1
ATOM 1490 C C . HIS A 1 190 ? -4.380 -9.231 -17.982 1.00 89.38 190 HIS A C 1
ATOM 1492 O O . HIS A 1 190 ? -4.022 -9.752 -16.924 1.00 89.38 190 HIS A O 1
ATOM 1498 N N . TYR A 1 191 ? -5.643 -8.844 -18.179 1.00 92.38 191 TYR A N 1
ATOM 1499 C CA . TYR A 1 191 ? -6.668 -8.953 -17.138 1.00 92.38 191 TYR A CA 1
ATOM 1500 C C . TYR A 1 191 ? -7.093 -10.393 -16.841 1.00 92.38 191 TYR A C 1
ATOM 1502 O O . TYR A 1 191 ? -7.404 -10.709 -15.693 1.00 92.38 191 TYR A O 1
ATOM 1510 N N . SER A 1 192 ? -7.028 -11.289 -17.826 1.00 92.69 192 SER A N 1
ATOM 1511 C CA . SER A 1 192 ? -7.234 -12.724 -17.607 1.00 92.69 192 SER A CA 1
ATOM 1512 C C . SER A 1 192 ? -6.145 -13.302 -16.700 1.00 92.69 192 SER A C 1
ATOM 1514 O O . SER A 1 192 ? -6.449 -14.037 -15.763 1.00 92.69 192 SER A O 1
ATOM 1516 N N . LEU A 1 193 ? -4.882 -12.917 -16.910 1.00 93.44 193 LEU A N 1
ATOM 1517 C CA . LEU A 1 193 ? -3.770 -13.322 -16.047 1.00 93.44 193 LEU A CA 1
ATOM 1518 C C . LEU A 1 193 ? -3.912 -12.761 -14.627 1.00 93.44 193 LEU A C 1
ATOM 1520 O O . LEU A 1 193 ? -3.691 -13.492 -13.662 1.00 93.44 193 LEU A O 1
ATOM 1524 N N . ILE A 1 194 ? -4.340 -11.503 -14.476 1.00 92.25 194 ILE A N 1
ATOM 1525 C CA . ILE A 1 194 ? -4.644 -10.924 -13.157 1.00 92.25 194 ILE A CA 1
ATOM 1526 C C . ILE A 1 194 ? -5.770 -11.705 -12.467 1.00 92.25 194 ILE A C 1
ATOM 1528 O O . ILE A 1 194 ? -5.662 -12.012 -11.281 1.00 92.25 194 ILE A O 1
ATOM 1532 N N . ALA A 1 195 ? -6.831 -12.070 -13.191 1.00 92.12 195 ALA A N 1
ATOM 1533 C CA . ALA A 1 195 ? -7.924 -12.866 -12.639 1.00 92.12 195 ALA A CA 1
ATOM 1534 C C . ALA A 1 195 ? -7.443 -14.252 -12.177 1.00 92.12 195 ALA A C 1
ATOM 1536 O O . ALA A 1 195 ? -7.789 -14.680 -11.077 1.00 92.12 195 ALA A O 1
ATOM 1537 N N . VAL A 1 196 ? -6.586 -14.921 -12.958 1.00 94.12 196 VAL A N 1
ATOM 1538 C CA . VAL A 1 196 ? -5.946 -16.190 -12.565 1.00 94.12 196 VAL A CA 1
ATOM 1539 C C . VAL A 1 196 ? -5.060 -16.008 -11.331 1.00 94.12 196 VAL A C 1
ATOM 1541 O O . VAL A 1 196 ? -5.098 -16.835 -10.420 1.00 94.12 196 VAL A O 1
ATOM 1544 N N . MET A 1 197 ? -4.301 -14.915 -11.249 1.00 91.50 197 MET A N 1
ATOM 1545 C CA . MET A 1 197 ? -3.484 -14.603 -10.077 1.00 91.50 197 MET A CA 1
ATOM 1546 C C . MET A 1 197 ? -4.353 -14.432 -8.820 1.00 91.50 197 MET A C 1
ATOM 1548 O O . MET A 1 197 ? -4.074 -15.024 -7.779 1.00 91.50 197 MET A O 1
ATOM 1552 N N . LEU A 1 198 ? -5.437 -13.662 -8.917 1.00 90.75 198 LEU A N 1
ATOM 1553 C CA . LEU A 1 198 ? -6.297 -13.323 -7.783 1.00 90.75 198 LEU A CA 1
ATOM 1554 C C . LEU A 1 198 ? -7.219 -14.465 -7.341 1.00 90.75 198 LEU A C 1
ATOM 1556 O O . LEU A 1 198 ? -7.411 -14.653 -6.143 1.00 90.75 198 LEU A O 1
ATOM 1560 N N . LEU A 1 199 ? -7.799 -15.216 -8.278 1.00 91.06 199 LEU A N 1
ATOM 1561 C CA . LEU A 1 199 ? -8.777 -16.272 -7.986 1.00 91.06 199 LEU A CA 1
ATOM 1562 C C . LEU A 1 199 ? -8.163 -17.676 -7.972 1.00 91.06 199 LEU A C 1
ATOM 1564 O O . LEU A 1 199 ? -8.750 -18.588 -7.402 1.00 91.06 199 LEU A O 1
ATOM 1568 N N . GLY A 1 200 ? -6.996 -17.869 -8.581 1.00 91.00 200 GLY A N 1
ATOM 1569 C CA . GLY A 1 200 ? -6.282 -19.145 -8.594 1.00 91.00 200 GLY A CA 1
ATOM 1570 C C . GLY A 1 200 ? -5.083 -19.128 -7.656 1.00 91.00 200 GLY A C 1
ATOM 1571 O O . GLY A 1 200 ? -5.069 -19.829 -6.645 1.00 91.00 200 GLY A O 1
ATOM 1572 N N . VAL A 1 201 ? -4.080 -18.307 -7.979 1.00 91.94 201 VAL A N 1
ATOM 1573 C CA . VAL A 1 201 ? -2.768 -18.342 -7.312 1.00 91.94 201 VAL A CA 1
ATOM 1574 C C . VAL A 1 201 ? -2.855 -17.905 -5.852 1.00 91.94 201 VAL A C 1
ATOM 1576 O O . VAL A 1 201 ? -2.321 -18.594 -4.991 1.00 91.94 201 VAL A O 1
ATOM 1579 N N . VAL A 1 202 ? -3.544 -16.805 -5.536 1.00 91.50 202 VAL A N 1
ATOM 1580 C CA . VAL A 1 202 ? -3.654 -16.322 -4.147 1.00 91.50 202 VAL A CA 1
ATOM 1581 C C . VAL A 1 202 ? -4.336 -17.355 -3.230 1.00 91.50 202 VAL A C 1
ATOM 1583 O O . VAL A 1 202 ? -3.729 -17.715 -2.217 1.00 91.50 202 VAL A O 1
ATOM 1586 N N . PRO A 1 203 ? -5.529 -17.900 -3.555 1.00 88.81 203 PRO A N 1
ATOM 1587 C CA . PRO A 1 203 ? -6.137 -18.961 -2.754 1.00 88.81 203 PRO A CA 1
ATOM 1588 C C . PRO A 1 203 ? -5.271 -20.221 -2.662 1.00 88.81 203 PRO A C 1
ATOM 1590 O O . PRO A 1 203 ? -5.192 -20.821 -1.591 1.00 88.81 203 PRO A O 1
ATOM 1593 N N . LEU A 1 204 ? -4.584 -20.599 -3.748 1.00 90.88 204 LEU A N 1
ATOM 1594 C CA . LEU A 1 204 ? -3.675 -21.748 -3.772 1.00 90.88 204 LEU A CA 1
ATOM 1595 C C . LEU A 1 204 ? -2.479 -21.557 -2.831 1.00 90.88 204 LEU A C 1
ATOM 1597 O O . LEU A 1 204 ? -2.166 -22.459 -2.059 1.00 90.88 204 LEU A O 1
ATOM 1601 N N . LEU A 1 205 ? -1.834 -20.388 -2.855 1.00 89.94 205 LEU A N 1
ATOM 1602 C CA . LEU A 1 205 ? -0.717 -20.059 -1.965 1.00 89.94 205 LEU A CA 1
ATOM 1603 C C . LEU A 1 205 ? -1.147 -20.104 -0.499 1.00 89.94 205 LEU A C 1
ATOM 1605 O O . LEU A 1 205 ? -0.444 -20.667 0.335 1.00 89.94 205 LEU A O 1
ATOM 1609 N N . VAL A 1 206 ? -2.324 -19.558 -0.188 1.00 88.31 206 VAL A N 1
ATOM 1610 C CA . VAL A 1 206 ? -2.872 -19.571 1.175 1.00 88.31 206 VAL A CA 1
ATOM 1611 C C . VAL A 1 206 ? -3.216 -20.991 1.611 1.00 88.31 206 VAL A C 1
ATOM 1613 O O . VAL A 1 206 ? -2.946 -21.365 2.750 1.00 88.31 206 VAL A O 1
ATOM 1616 N N . TRP A 1 207 ? -3.776 -21.802 0.715 1.00 88.25 207 TRP A N 1
ATOM 1617 C CA . TRP A 1 207 ? -4.051 -23.209 0.986 1.00 88.25 207 TRP A CA 1
ATOM 1618 C C . TRP A 1 207 ? -2.763 -24.003 1.253 1.00 88.25 207 TRP A C 1
ATOM 1620 O O . TRP A 1 207 ? -2.698 -24.741 2.236 1.00 88.25 207 TRP A O 1
ATOM 1630 N N . LEU A 1 208 ? -1.717 -23.811 0.441 1.00 89.19 208 LEU A N 1
ATOM 1631 C CA . LEU A 1 208 ? -0.402 -24.432 0.648 1.00 89.19 208 LEU A CA 1
ATOM 1632 C C . LEU A 1 208 ? 0.229 -23.997 1.976 1.00 89.19 208 LEU A C 1
ATOM 1634 O O . LEU A 1 208 ? 0.756 -24.835 2.706 1.00 89.19 208 LEU A O 1
ATOM 1638 N N . TYR A 1 209 ? 0.129 -22.709 2.309 1.00 86.00 209 TYR A N 1
ATOM 1639 C CA . TYR A 1 209 ? 0.627 -22.157 3.566 1.00 86.00 209 TYR A CA 1
ATOM 1640 C C . TYR A 1 209 ? -0.106 -22.749 4.778 1.00 86.00 209 TYR A C 1
ATOM 1642 O O . TYR A 1 209 ? 0.530 -23.281 5.686 1.00 86.00 209 TYR A O 1
ATOM 1650 N N . LYS A 1 210 ? -1.448 -22.767 4.759 1.00 83.38 210 LYS A N 1
ATOM 1651 C CA . LYS A 1 210 ? -2.264 -23.391 5.817 1.00 83.38 210 LYS A CA 1
ATOM 1652 C C . LYS A 1 210 ? -1.992 -24.888 5.962 1.00 83.38 210 LYS A C 1
ATOM 1654 O O . LYS A 1 210 ? -2.089 -25.406 7.064 1.00 83.38 210 LYS A O 1
ATOM 1659 N N . ARG A 1 211 ? -1.631 -25.581 4.878 1.00 80.88 211 ARG A N 1
ATOM 1660 C CA . ARG A 1 211 ? -1.266 -27.006 4.909 1.00 80.88 211 ARG A CA 1
ATOM 1661 C C . ARG A 1 211 ? 0.077 -27.267 5.601 1.00 80.88 211 ARG A C 1
ATOM 1663 O O . ARG A 1 211 ? 0.259 -28.346 6.154 1.00 80.88 211 ARG A O 1
ATOM 1670 N N . GLN A 1 212 ? 1.013 -26.319 5.546 1.00 76.44 212 GLN A N 1
ATOM 1671 C CA . GLN A 1 212 ? 2.316 -26.418 6.220 1.00 76.44 212 GLN A CA 1
ATOM 1672 C C . GLN A 1 212 ? 2.258 -25.999 7.694 1.00 76.44 212 GLN A C 1
ATOM 1674 O O . GLN A 1 212 ? 3.108 -26.409 8.481 1.00 76.44 212 GLN A O 1
ATOM 1679 N N . GLN A 1 213 ? 1.259 -25.207 8.080 1.00 69.38 213 GLN A N 1
ATOM 1680 C CA . GLN A 1 213 ? 1.038 -24.816 9.465 1.00 69.38 213 GLN A CA 1
ATOM 1681 C C . GLN A 1 213 ? 0.347 -25.958 10.232 1.00 69.38 213 GLN A C 1
ATOM 1683 O O . GLN A 1 213 ? -0.789 -26.322 9.931 1.00 69.38 213 GLN A O 1
ATOM 1688 N N . SER A 1 214 ? 1.009 -26.524 11.245 1.00 43.12 214 SER A N 1
ATOM 1689 C CA . SER A 1 214 ? 0.358 -27.397 12.237 1.00 43.12 214 SER A CA 1
ATOM 1690 C C . SER A 1 214 ? -0.852 -26.676 12.864 1.00 43.12 214 SER A C 1
ATOM 1692 O O . SER A 1 214 ? -0.804 -25.449 12.988 1.00 43.12 214 SER A O 1
ATOM 1694 N N . PRO A 1 215 ? -1.915 -27.382 13.304 1.00 45.47 215 PRO A N 1
ATOM 1695 C CA . PRO A 1 215 ? -3.161 -26.791 13.817 1.00 45.47 215 PRO A CA 1
ATOM 1696 C C . PRO A 1 215 ? -3.015 -26.185 15.227 1.00 45.47 215 PRO A C 1
ATOM 1698 O O . PRO A 1 215 ? -3.836 -26.394 16.112 1.00 45.47 215 PRO A O 1
ATOM 1701 N N . SER A 1 216 ? -1.954 -25.422 15.458 1.00 38.94 216 SER A N 1
ATOM 1702 C CA . SER A 1 216 ? -1.709 -24.666 16.676 1.00 38.94 216 SER A CA 1
ATOM 1703 C C . SER A 1 216 ? -1.450 -23.219 16.275 1.00 38.94 216 SER A C 1
ATOM 1705 O O . SER A 1 216 ? -0.459 -22.968 15.591 1.00 38.94 216 SER A O 1
ATOM 1707 N N . LEU A 1 217 ? -2.317 -22.305 16.735 1.00 43.44 217 LEU A N 1
ATOM 1708 C CA . LEU A 1 217 ? -2.341 -20.838 16.533 1.00 43.44 217 LEU A CA 1
ATOM 1709 C C . LEU A 1 217 ? -3.439 -20.276 15.600 1.00 43.44 217 LEU A C 1
ATOM 1711 O O . LEU A 1 217 ? -3.324 -19.140 15.154 1.00 43.44 217 LEU A O 1
ATOM 1715 N N . GLU A 1 218 ? -4.543 -20.988 15.359 1.00 40.97 218 GLU A N 1
ATOM 1716 C CA . GLU A 1 218 ? -5.775 -20.378 14.804 1.00 40.97 218 GLU A CA 1
ATOM 1717 C C . GLU A 1 218 ? -7.015 -20.654 15.676 1.00 40.97 218 GLU A C 1
ATOM 1719 O O . GLU A 1 218 ? -8.097 -20.874 15.164 1.00 40.97 218 GLU A O 1
ATOM 1724 N N . GLU A 1 219 ? -6.891 -20.600 17.003 1.00 41.62 219 GLU A N 1
ATOM 1725 C CA . GLU A 1 219 ? -8.036 -20.349 17.896 1.00 41.62 219 GLU A CA 1
ATOM 1726 C C . GLU A 1 219 ? -7.563 -19.607 19.150 1.00 41.62 219 GLU A C 1
ATOM 1728 O O . GLU A 1 219 ? -7.638 -20.086 20.274 1.00 41.62 219 GLU A O 1
ATOM 1733 N N . THR A 1 220 ? -7.101 -18.373 18.987 1.00 35.06 220 THR A N 1
ATOM 1734 C CA . THR A 1 220 ? -7.552 -17.366 19.946 1.00 35.06 220 THR A CA 1
ATOM 1735 C C . THR A 1 220 ? -8.786 -16.722 19.345 1.00 35.06 220 THR A C 1
ATOM 1737 O O . THR A 1 220 ? -8.760 -15.602 18.843 1.00 35.06 220 THR A O 1
ATOM 1740 N N . GLY A 1 221 ? -9.913 -17.428 19.483 1.00 41.91 221 GLY A N 1
ATOM 1741 C CA . GLY A 1 221 ? -11.155 -16.763 19.862 1.00 41.91 221 GLY A CA 1
ATOM 1742 C C . GLY A 1 221 ? -10.921 -16.088 21.213 1.00 41.91 221 GLY A C 1
ATOM 1743 O O . GLY A 1 221 ? -11.398 -16.552 22.243 1.00 41.91 221 GLY A O 1
ATOM 1744 N N . ALA A 1 222 ? -10.075 -15.055 21.229 1.00 30.67 222 ALA A N 1
ATOM 1745 C CA . ALA A 1 222 ? -9.868 -14.221 22.388 1.00 30.67 222 ALA A CA 1
ATOM 1746 C C . ALA A 1 222 ? -11.219 -13.574 22.643 1.00 30.67 222 ALA A C 1
ATOM 1748 O O . ALA A 1 222 ? -11.781 -12.965 21.732 1.00 30.67 222 ALA A O 1
ATOM 1749 N N . CYS A 1 223 ? -11.749 -13.837 23.836 1.00 33.88 223 CYS A N 1
ATOM 1750 C CA . CYS A 1 223 ? -13.030 -13.393 24.352 1.00 33.88 223 CYS A CA 1
ATOM 1751 C C . CYS A 1 223 ? -13.572 -12.193 23.579 1.00 33.88 223 CYS A C 1
ATOM 1753 O O . CYS A 1 223 ? -12.932 -11.139 23.559 1.00 33.88 223 CYS A O 1
ATOM 1755 N N . ALA A 1 224 ? -14.758 -12.341 22.986 1.00 37.16 224 ALA A N 1
ATOM 1756 C CA . ALA A 1 224 ? -15.581 -11.199 22.633 1.00 37.16 224 ALA A CA 1
ATOM 1757 C C . ALA A 1 224 ? -15.910 -10.463 23.939 1.00 37.16 224 ALA A C 1
ATOM 1759 O O . ALA A 1 224 ? -16.971 -10.642 24.526 1.00 37.16 224 ALA A O 1
ATOM 1760 N N . ILE A 1 225 ? -14.956 -9.683 24.448 1.00 37.94 225 ILE A N 1
ATOM 1761 C CA . ILE A 1 225 ? -15.252 -8.575 25.331 1.00 37.94 225 ILE A CA 1
ATOM 1762 C C . ILE A 1 225 ? -16.234 -7.763 24.504 1.00 37.94 225 ILE A C 1
ATOM 1764 O O . ILE A 1 225 ? -15.934 -7.416 23.358 1.00 37.94 225 ILE A O 1
ATOM 1768 N N . ASP A 1 226 ? -17.436 -7.564 25.031 1.00 43.03 226 ASP A N 1
ATOM 1769 C CA . ASP A 1 226 ? -18.437 -6.744 24.376 1.00 43.03 226 ASP A CA 1
ATOM 1770 C C . ASP A 1 226 ? -17.921 -5.298 24.391 1.00 43.03 226 ASP A C 1
ATOM 1772 O O . ASP A 1 226 ? -18.200 -4.500 25.285 1.00 43.03 226 ASP A O 1
ATOM 1776 N N . LEU A 1 227 ? -17.059 -4.985 23.415 1.00 54.16 227 LEU A N 1
ATOM 1777 C CA . LEU A 1 227 ? -16.437 -3.680 23.210 1.00 54.16 227 LEU A CA 1
ATOM 1778 C C . LEU A 1 227 ? -17.517 -2.595 23.086 1.00 54.16 227 LEU A C 1
ATOM 1780 O O . LEU A 1 227 ? -17.256 -1.425 23.365 1.00 54.16 227 LEU A O 1
ATOM 1784 N N . LYS A 1 228 ? -18.748 -2.989 22.730 1.00 54.16 228 LYS A N 1
ATOM 1785 C CA . LYS A 1 228 ? -19.914 -2.121 22.651 1.00 54.16 228 LYS A CA 1
ATOM 1786 C C . LYS A 1 228 ? -20.182 -1.440 23.995 1.00 54.16 228 LYS A C 1
ATOM 1788 O O . LYS A 1 228 ? -20.211 -0.217 24.031 1.00 54.16 228 LYS A O 1
ATOM 1793 N N . ASP A 1 229 ? -20.234 -2.170 25.107 1.00 55.56 229 ASP A N 1
ATOM 1794 C CA . ASP A 1 229 ? -20.607 -1.593 26.411 1.00 55.56 229 ASP A CA 1
ATOM 1795 C C . ASP A 1 229 ? -19.562 -0.629 26.996 1.00 55.56 229 ASP A C 1
ATOM 1797 O O . ASP A 1 229 ? -19.910 0.292 27.742 1.00 55.56 229 ASP A O 1
ATOM 1801 N N . THR A 1 230 ? -18.283 -0.795 26.638 1.00 60.44 230 THR A N 1
ATOM 1802 C CA . THR A 1 230 ? -17.216 0.120 27.081 1.00 60.44 230 THR A CA 1
ATOM 1803 C C . THR A 1 230 ? -17.151 1.370 26.199 1.00 60.44 230 THR A C 1
ATOM 1805 O O . THR A 1 230 ? -17.039 2.479 26.718 1.00 60.44 230 THR A O 1
ATOM 1808 N N . PHE A 1 231 ? -17.298 1.232 24.874 1.00 65.44 231 PHE A N 1
ATOM 1809 C CA . PHE A 1 231 ? -17.228 2.371 23.949 1.00 65.44 231 PHE A CA 1
ATOM 1810 C C . PHE A 1 231 ? -18.429 3.315 24.035 1.00 65.44 231 PHE A C 1
ATOM 1812 O O . PHE A 1 231 ? -18.272 4.511 23.804 1.00 65.44 231 PHE A O 1
ATOM 1819 N N . CYS A 1 232 ? -19.616 2.821 24.394 1.00 67.00 232 CYS A N 1
ATOM 1820 C CA . CYS A 1 232 ? -20.814 3.663 24.485 1.00 67.00 232 CYS A CA 1
ATOM 1821 C C . CYS A 1 232 ? -20.784 4.652 25.674 1.00 67.00 232 CYS A C 1
ATOM 1823 O O . CYS A 1 232 ? -21.549 5.620 25.698 1.00 67.00 232 CYS A O 1
ATOM 1825 N N . LYS A 1 233 ? -19.884 4.452 26.652 1.00 67.88 233 LYS A N 1
ATOM 1826 C CA . LYS A 1 233 ? -19.779 5.294 27.859 1.00 67.88 233 LYS A CA 1
ATOM 1827 C C . LYS A 1 233 ? -18.727 6.404 27.765 1.00 67.88 233 LYS A C 1
ATOM 1829 O O . LYS A 1 233 ? -18.782 7.343 28.561 1.00 67.88 233 LYS A O 1
ATOM 1834 N N . GLU A 1 234 ? -17.829 6.356 26.784 1.00 74.56 234 GLU A N 1
ATOM 1835 C CA . GLU A 1 234 ? -16.696 7.284 26.665 1.00 74.56 234 GLU A CA 1
ATOM 1836 C C . GLU A 1 234 ? -17.075 8.686 26.186 1.00 74.56 234 GLU A C 1
ATOM 1838 O O . GLU A 1 234 ? -17.958 8.900 25.350 1.00 74.56 234 GLU A O 1
ATOM 1843 N N . THR A 1 235 ? -16.387 9.689 26.719 1.00 83.12 235 THR A N 1
ATOM 1844 C CA . THR A 1 235 ? -16.521 11.085 26.292 1.00 83.12 235 THR A CA 1
ATOM 1845 C C . THR A 1 235 ? -15.853 11.288 24.927 1.00 83.12 235 THR A C 1
ATOM 1847 O O . THR A 1 235 ? -14.869 10.626 24.612 1.00 83.12 235 THR A O 1
ATOM 1850 N N . ILE A 1 236 ? -16.321 12.249 24.119 1.00 84.19 236 ILE A N 1
ATOM 1851 C CA . ILE A 1 236 ? -15.779 12.518 22.767 1.00 84.19 236 ILE A CA 1
ATOM 1852 C C . ILE A 1 236 ? -14.251 12.712 22.789 1.00 84.19 236 ILE A C 1
ATOM 1854 O O . ILE A 1 236 ? -13.538 12.191 21.931 1.00 84.19 236 ILE A O 1
ATOM 1858 N N . LEU A 1 237 ? -13.742 13.429 23.796 1.00 86.25 237 LEU A N 1
ATOM 1859 C CA . LEU A 1 237 ? -12.310 13.681 23.961 1.00 86.25 237 LEU A CA 1
ATOM 1860 C C . LEU A 1 237 ? -11.526 12.407 24.314 1.00 86.25 237 LEU A C 1
ATOM 1862 O O . LEU A 1 237 ? -10.409 12.217 23.834 1.00 86.25 237 LEU A O 1
ATOM 1866 N N . GLU A 1 238 ? -12.112 11.523 25.123 1.00 85.25 238 GLU A N 1
ATOM 1867 C CA . GLU A 1 238 ? -11.512 10.236 25.487 1.00 85.25 238 GLU A CA 1
ATOM 1868 C C . GLU A 1 238 ? -11.458 9.308 24.277 1.00 85.25 238 GLU A C 1
ATOM 1870 O O . GLU A 1 238 ? -10.416 8.711 24.014 1.00 85.25 238 GLU A O 1
ATOM 1875 N N . SER A 1 239 ? -12.525 9.272 23.475 1.00 84.50 239 SER A N 1
ATOM 1876 C CA . SER A 1 239 ? -12.561 8.515 22.226 1.00 84.50 239 SER A CA 1
ATOM 1877 C C . SER A 1 239 ? -11.526 9.022 21.217 1.00 84.50 239 SER A C 1
ATOM 1879 O O . SER A 1 239 ? -10.813 8.213 20.625 1.00 84.50 239 SER A O 1
ATOM 1881 N N . LEU A 1 240 ? -11.373 10.343 21.052 1.00 88.06 240 LEU A N 1
ATOM 1882 C CA . LEU A 1 240 ? -10.350 10.916 20.168 1.00 88.06 240 LEU A CA 1
ATOM 1883 C C . LEU A 1 240 ? -8.930 10.602 20.660 1.00 88.06 240 LEU A C 1
ATOM 1885 O O . LEU A 1 240 ? -8.084 10.169 19.877 1.00 88.06 240 LEU A O 1
ATOM 1889 N N . LYS A 1 241 ? -8.664 10.776 21.961 1.00 90.56 241 LYS A N 1
ATOM 1890 C CA . LYS A 1 241 ? -7.362 10.459 22.567 1.00 90.56 241 LYS A CA 1
ATOM 1891 C C . LYS A 1 241 ? -7.045 8.966 22.461 1.00 90.56 241 LYS A C 1
ATOM 1893 O O . LYS A 1 241 ? -5.900 8.610 22.193 1.00 90.56 241 LYS A O 1
ATOM 1898 N N . GLY A 1 242 ? -8.049 8.108 22.635 1.00 86.62 242 GLY A N 1
ATOM 1899 C CA . GLY A 1 242 ? -7.947 6.665 22.444 1.00 86.62 242 GLY A CA 1
ATOM 1900 C C . GLY A 1 242 ? -7.553 6.311 21.012 1.00 86.62 242 GLY A C 1
ATOM 1901 O O . GLY A 1 242 ? -6.550 5.630 20.811 1.00 86.62 242 GLY A O 1
ATOM 1902 N N . VAL A 1 243 ? -8.275 6.846 20.021 1.00 89.50 243 VAL A N 1
ATOM 1903 C CA . VAL A 1 243 ? -7.971 6.642 18.594 1.00 89.50 243 VAL A CA 1
ATOM 1904 C C . VAL A 1 243 ? -6.561 7.128 18.255 1.00 89.50 243 VAL A C 1
ATOM 1906 O O . VAL A 1 243 ? -5.796 6.375 17.660 1.00 89.50 243 VAL A O 1
ATOM 1909 N N . LEU A 1 244 ? -6.179 8.338 18.676 1.00 92.19 244 LEU A N 1
ATOM 1910 C CA . LEU A 1 244 ? -4.854 8.906 18.404 1.00 92.19 244 LEU A CA 1
ATOM 1911 C C . LEU A 1 244 ? -3.715 8.103 19.043 1.00 92.19 244 LEU A C 1
ATOM 1913 O O . LEU A 1 244 ? -2.690 7.876 18.403 1.00 92.19 244 LEU A O 1
ATOM 1917 N N . ASN A 1 245 ? -3.880 7.658 20.292 1.00 93.19 245 ASN A N 1
ATOM 1918 C CA . ASN A 1 245 ? -2.860 6.882 20.996 1.00 93.19 245 ASN A CA 1
ATOM 1919 C C . ASN A 1 245 ? -2.672 5.499 20.356 1.00 93.19 245 ASN A C 1
ATOM 1921 O O . ASN A 1 245 ? -1.541 5.086 20.098 1.00 93.19 245 ASN A O 1
ATOM 1925 N N . THR A 1 246 ? -3.768 4.799 20.052 1.00 88.94 246 THR A N 1
ATOM 1926 C CA . THR A 1 246 ? -3.710 3.498 19.373 1.00 88.94 246 THR A CA 1
ATOM 1927 C C . THR A 1 246 ? -3.148 3.641 17.959 1.00 88.94 246 THR A C 1
ATOM 1929 O O . THR A 1 246 ? -2.249 2.893 17.583 1.00 88.94 246 THR A O 1
ATOM 1932 N N . TYR A 1 247 ? -3.579 4.654 17.201 1.00 91.12 247 TYR A N 1
ATOM 1933 C CA . TYR A 1 247 ? -3.028 4.958 15.878 1.00 91.12 247 TYR A CA 1
ATOM 1934 C C . TYR A 1 247 ? -1.524 5.244 15.929 1.00 91.12 247 TYR A C 1
ATOM 1936 O O . TYR A 1 247 ? -0.765 4.657 15.164 1.00 91.12 247 TYR A O 1
ATOM 1944 N N . GLY A 1 248 ? -1.065 6.079 16.866 1.00 93.56 248 GLY A N 1
ATOM 1945 C CA . GLY A 1 248 ? 0.356 6.388 17.035 1.00 93.56 248 GLY A CA 1
ATOM 1946 C C . GLY A 1 248 ? 1.198 5.156 17.380 1.00 93.56 248 GLY A C 1
ATOM 1947 O O . GLY A 1 248 ? 2.266 4.955 16.800 1.00 93.56 248 GLY A O 1
ATOM 1948 N N . LYS A 1 249 ? 0.704 4.283 18.268 1.00 91.94 249 LYS A N 1
ATOM 1949 C CA . LYS A 1 249 ? 1.362 3.007 18.599 1.00 91.94 249 LYS A CA 1
ATOM 1950 C C . LYS A 1 249 ? 1.444 2.079 17.389 1.00 91.94 249 LYS A C 1
ATOM 1952 O O . LYS A 1 249 ? 2.518 1.540 17.110 1.00 91.94 249 LYS A O 1
ATOM 1957 N N . ASN A 1 250 ? 0.345 1.931 16.653 1.00 87.88 250 ASN A N 1
ATOM 1958 C CA . ASN A 1 250 ? 0.283 1.079 15.467 1.00 87.88 250 ASN A CA 1
ATOM 1959 C C . ASN A 1 250 ? 1.168 1.618 14.343 1.00 87.88 250 ASN A C 1
ATOM 1961 O O . ASN A 1 250 ? 1.882 0.842 13.710 1.00 87.88 250 ASN A O 1
ATOM 1965 N N . LEU A 1 251 ? 1.211 2.939 14.161 1.00 91.25 251 LEU A N 1
ATOM 1966 C CA . LEU A 1 251 ? 2.092 3.607 13.212 1.00 91.25 251 LEU A CA 1
ATOM 1967 C C . LEU A 1 251 ? 3.564 3.386 13.560 1.00 91.25 251 LEU A C 1
ATOM 1969 O O . LEU A 1 251 ? 4.332 2.968 12.701 1.00 91.25 251 LEU A O 1
ATOM 1973 N N . LEU A 1 252 ? 3.965 3.586 14.818 1.00 92.56 252 LEU A N 1
ATOM 1974 C CA . LEU A 1 252 ? 5.345 3.347 15.255 1.00 92.56 252 LEU A CA 1
ATOM 1975 C C . LEU A 1 252 ? 5.746 1.872 15.120 1.00 92.56 252 LEU A C 1
ATOM 1977 O O . LEU A 1 252 ? 6.853 1.569 14.675 1.00 92.56 252 LEU A O 1
ATOM 1981 N N . SER A 1 253 ? 4.851 0.952 15.482 1.00 87.69 253 SER A N 1
ATOM 1982 C CA . SER A 1 253 ? 5.060 -0.492 15.322 1.00 87.69 253 SER A CA 1
ATOM 1983 C C . SER A 1 253 ? 5.200 -0.897 13.850 1.00 87.69 253 SER A C 1
ATOM 1985 O O . SER A 1 253 ? 6.001 -1.773 13.505 1.00 87.69 253 SER A O 1
ATOM 1987 N N . LEU A 1 254 ? 4.446 -0.249 12.959 1.00 85.62 254 LEU A N 1
ATOM 1988 C CA . LEU A 1 254 ? 4.537 -0.478 11.523 1.00 85.62 254 LEU A CA 1
ATOM 1989 C C . LEU A 1 254 ? 5.824 0.121 10.948 1.00 85.62 254 LEU A C 1
ATOM 1991 O O . LEU A 1 254 ? 6.536 -0.586 10.244 1.00 85.62 254 LEU A O 1
ATOM 1995 N N . ILE A 1 255 ? 6.179 1.359 11.306 1.00 90.00 255 ILE A N 1
ATOM 1996 C CA . ILE A 1 255 ? 7.409 2.036 10.861 1.00 90.00 255 ILE A CA 1
ATOM 1997 C C . ILE A 1 255 ? 8.649 1.209 11.205 1.00 90.00 255 ILE A C 1
ATOM 1999 O O . ILE A 1 255 ? 9.477 0.969 10.330 1.00 90.00 255 ILE A O 1
ATOM 2003 N N . LYS A 1 256 ? 8.752 0.715 12.446 1.00 89.69 256 LYS A N 1
ATOM 2004 C CA . LYS A 1 256 ? 9.903 -0.078 12.914 1.00 89.69 256 LYS A CA 1
ATOM 2005 C C . LYS A 1 256 ? 10.153 -1.350 12.103 1.00 89.69 256 LYS A C 1
ATOM 2007 O O . LYS A 1 256 ? 11.266 -1.858 12.126 1.00 89.69 256 LYS A O 1
ATOM 2012 N N . PHE A 1 257 ? 9.138 -1.875 11.421 1.00 82.44 257 PHE A N 1
ATOM 2013 C CA . PHE A 1 257 ? 9.245 -3.109 10.647 1.00 82.44 257 PHE A CA 1
ATOM 2014 C C . PHE A 1 257 ? 9.222 -2.866 9.135 1.00 82.44 257 PHE A C 1
ATOM 2016 O O . PHE A 1 257 ? 10.068 -3.380 8.409 1.00 82.44 257 PHE A O 1
ATOM 2023 N N . ALA A 1 258 ? 8.266 -2.071 8.657 1.00 83.44 258 ALA A N 1
ATOM 2024 C CA . ALA A 1 258 ? 8.058 -1.831 7.238 1.00 83.44 258 ALA A CA 1
ATOM 2025 C C . ALA A 1 258 ? 9.175 -0.973 6.636 1.00 83.44 258 ALA A C 1
ATOM 2027 O O . ALA A 1 258 ? 9.685 -1.326 5.580 1.00 83.44 258 ALA A O 1
ATOM 2028 N N . VAL A 1 259 ? 9.609 0.102 7.307 1.00 88.31 259 VAL A N 1
ATOM 2029 C CA . VAL A 1 259 ? 10.634 1.002 6.746 1.00 88.31 259 VAL A CA 1
ATOM 2030 C C . VAL A 1 259 ? 11.969 0.281 6.524 1.00 88.31 259 VAL A C 1
ATOM 2032 O O . VAL A 1 259 ? 12.477 0.365 5.408 1.00 88.31 259 VAL A O 1
ATOM 2035 N N . PRO A 1 260 ? 12.523 -0.491 7.482 1.00 89.44 260 PRO A N 1
ATOM 2036 C CA . PRO A 1 260 ? 13.749 -1.252 7.232 1.00 89.44 260 PRO A CA 1
ATOM 2037 C C . PRO A 1 260 ? 13.622 -2.228 6.060 1.00 89.44 260 PRO A C 1
ATOM 2039 O O . PRO A 1 260 ? 14.507 -2.278 5.210 1.00 89.44 260 PRO A O 1
ATOM 2042 N N . MET A 1 261 ? 12.502 -2.953 5.965 1.00 85.50 261 MET A N 1
ATOM 2043 C CA . MET A 1 261 ? 12.258 -3.874 4.850 1.00 85.50 261 MET A CA 1
ATOM 2044 C C . MET A 1 261 ? 12.173 -3.149 3.504 1.00 85.50 261 MET A C 1
ATOM 2046 O O . MET A 1 261 ? 12.704 -3.636 2.509 1.00 85.50 261 MET A O 1
ATOM 2050 N N . MET A 1 262 ? 11.552 -1.968 3.466 1.00 86.06 262 MET A N 1
ATOM 2051 C CA . MET A 1 262 ? 11.478 -1.140 2.261 1.00 86.06 262 MET A CA 1
ATOM 2052 C C . MET A 1 262 ? 12.855 -0.626 1.838 1.00 86.06 262 MET A C 1
ATOM 2054 O O . MET A 1 262 ? 13.153 -0.634 0.650 1.00 86.06 262 MET A O 1
ATOM 2058 N N . LEU A 1 263 ? 13.712 -0.237 2.788 1.00 89.06 263 LEU A N 1
ATOM 2059 C CA . LEU A 1 263 ? 15.087 0.178 2.494 1.00 89.06 263 LEU A CA 1
ATOM 2060 C C . LEU A 1 263 ? 15.918 -0.979 1.930 1.00 89.06 263 LEU A C 1
ATOM 2062 O O . LEU A 1 263 ? 16.623 -0.795 0.943 1.00 89.06 263 LEU A O 1
ATOM 2066 N N . VAL A 1 264 ? 15.800 -2.179 2.504 1.00 89.38 264 VAL A N 1
ATOM 2067 C CA . VAL A 1 264 ? 16.475 -3.378 1.980 1.00 89.38 264 VAL A CA 1
ATOM 2068 C C . VAL A 1 264 ? 15.993 -3.694 0.564 1.00 89.38 264 VAL A C 1
ATOM 2070 O O . VAL A 1 264 ? 16.810 -3.900 -0.331 1.00 89.38 264 VAL A O 1
ATOM 2073 N N . ALA A 1 265 ? 14.678 -3.676 0.338 1.00 84.88 265 ALA A N 1
ATOM 2074 C CA . ALA A 1 265 ? 14.105 -3.897 -0.985 1.00 84.88 265 ALA A CA 1
ATOM 2075 C C . ALA A 1 265 ? 14.578 -2.848 -2.003 1.00 84.88 265 ALA A C 1
ATOM 2077 O O . ALA A 1 265 ? 14.886 -3.210 -3.133 1.00 84.88 265 ALA A O 1
ATOM 2078 N N . ALA A 1 266 ? 14.693 -1.583 -1.592 1.00 84.56 266 ALA A N 1
ATOM 2079 C CA . ALA A 1 266 ? 15.181 -0.490 -2.428 1.00 84.56 266 ALA A CA 1
ATOM 2080 C C . ALA A 1 266 ? 16.650 -0.667 -2.831 1.00 84.56 266 ALA A C 1
ATOM 2082 O O . ALA A 1 266 ? 17.015 -0.424 -3.980 1.00 84.56 266 ALA A O 1
ATOM 2083 N N . VAL A 1 267 ? 17.501 -1.122 -1.908 1.00 88.12 267 VAL A N 1
ATOM 2084 C CA . VAL A 1 267 ? 18.897 -1.450 -2.225 1.00 88.12 267 VAL A CA 1
ATOM 2085 C C . VAL A 1 267 ? 18.938 -2.585 -3.247 1.00 88.12 267 VAL A C 1
ATOM 2087 O O . VAL A 1 267 ? 19.545 -2.429 -4.303 1.00 88.12 267 VAL A O 1
ATOM 2090 N N . ILE A 1 268 ? 18.226 -3.688 -2.987 1.00 87.62 268 ILE A N 1
ATOM 2091 C CA . ILE A 1 268 ? 18.169 -4.846 -3.895 1.00 87.62 268 ILE A CA 1
ATOM 2092 C C . ILE A 1 268 ? 17.650 -4.437 -5.278 1.00 87.62 268 ILE A C 1
ATOM 2094 O O . ILE A 1 268 ? 18.230 -4.834 -6.288 1.00 87.62 268 ILE A O 1
ATOM 2098 N N . SER A 1 269 ? 16.591 -3.624 -5.346 1.00 82.19 269 SER A N 1
ATOM 2099 C CA . SER A 1 269 ? 16.053 -3.155 -6.622 1.00 82.19 269 SER A CA 1
ATOM 2100 C C . SER A 1 269 ? 17.041 -2.264 -7.364 1.00 82.19 269 SER A C 1
ATOM 2102 O O . SER A 1 269 ? 17.147 -2.385 -8.576 1.00 82.19 269 SER A O 1
ATOM 2104 N N . SER A 1 270 ? 17.794 -1.416 -6.659 1.00 82.44 270 SER A N 1
ATOM 2105 C CA . SER A 1 270 ? 18.791 -0.537 -7.283 1.00 82.44 270 SER A CA 1
ATOM 2106 C C . SER A 1 270 ? 19.913 -1.349 -7.928 1.00 82.44 270 SER A C 1
ATOM 2108 O O . SER A 1 270 ? 20.254 -1.108 -9.079 1.00 82.44 270 SER A O 1
ATOM 2110 N N . PHE A 1 271 ? 20.406 -2.393 -7.252 1.00 84.31 271 PHE A N 1
ATOM 2111 C CA . PHE A 1 271 ? 21.345 -3.338 -7.867 1.00 84.31 271 PHE A CA 1
ATOM 2112 C C . PHE A 1 271 ? 20.743 -4.057 -9.075 1.00 84.31 271 PHE A C 1
ATOM 2114 O O . PHE A 1 271 ? 21.395 -4.179 -10.108 1.00 84.31 271 PHE A O 1
ATOM 2121 N N . ALA A 1 272 ? 19.504 -4.540 -8.958 1.00 82.44 272 ALA A N 1
ATOM 2122 C CA . ALA A 1 272 ? 18.848 -5.264 -10.041 1.00 82.44 272 ALA A CA 1
ATOM 2123 C C . ALA A 1 272 ? 18.643 -4.389 -11.288 1.00 82.44 272 ALA A C 1
ATOM 2125 O O . ALA A 1 272 ? 18.796 -4.881 -12.401 1.00 82.44 272 ALA A O 1
ATOM 2126 N N . VAL A 1 273 ? 18.324 -3.103 -11.119 1.00 75.69 273 VAL A N 1
ATOM 2127 C CA . VAL A 1 273 ? 18.141 -2.162 -12.235 1.00 75.69 273 VAL A CA 1
ATOM 2128 C C . VAL A 1 273 ? 19.448 -1.918 -12.982 1.00 75.69 273 VAL A C 1
ATOM 2130 O O . VAL A 1 273 ? 19.438 -1.933 -14.210 1.00 75.69 273 VAL A O 1
ATOM 2133 N N . GLU A 1 274 ? 20.567 -1.773 -12.271 1.00 75.81 274 GLU A N 1
ATOM 2134 C CA . GLU A 1 274 ? 21.872 -1.600 -12.920 1.00 75.81 274 GLU A CA 1
ATOM 2135 C C . GLU A 1 274 ? 22.369 -2.890 -13.593 1.00 75.81 274 GLU A C 1
ATOM 2137 O O . GLU A 1 274 ? 23.008 -2.850 -14.641 1.00 75.81 274 GLU A O 1
ATOM 2142 N N . LEU A 1 275 ? 22.033 -4.059 -13.040 1.00 74.31 275 LEU A N 1
ATOM 2143 C CA . LEU A 1 275 ? 22.430 -5.355 -13.602 1.00 74.31 275 LEU A CA 1
ATOM 2144 C C . LEU A 1 275 ? 21.596 -5.784 -14.818 1.00 74.31 275 LEU A C 1
ATOM 2146 O O . LEU A 1 275 ? 22.051 -6.624 -15.596 1.00 74.31 275 LEU A O 1
ATOM 2150 N N . ILE A 1 276 ? 20.376 -5.261 -14.979 1.00 70.00 276 ILE A N 1
ATOM 2151 C CA . ILE A 1 276 ? 19.430 -5.713 -16.006 1.00 70.00 276 ILE A CA 1
ATOM 2152 C C . ILE A 1 276 ? 19.289 -4.647 -17.104 1.00 70.00 276 ILE A C 1
ATOM 2154 O O . ILE A 1 276 ? 18.522 -3.689 -16.966 1.00 70.00 276 ILE A O 1
ATOM 2158 N N . PRO A 1 277 ? 19.954 -4.815 -18.262 1.00 65.00 277 PRO A N 1
ATOM 2159 C CA . PRO A 1 277 ? 19.761 -3.940 -19.407 1.00 65.00 277 PRO A CA 1
ATOM 2160 C C . PRO A 1 277 ? 18.404 -4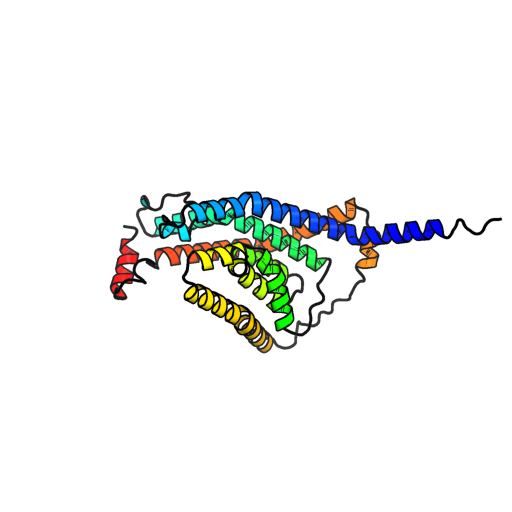.209 -20.078 1.00 65.00 277 PRO A C 1
ATOM 2162 O O . PRO A 1 277 ? 18.299 -4.914 -21.075 1.00 65.00 277 PRO A O 1
ATOM 2165 N N . PHE A 1 278 ? 17.335 -3.587 -19.571 1.00 60.94 278 PHE A N 1
ATOM 2166 C CA . PHE A 1 278 ? 15.966 -3.740 -20.101 1.00 60.94 278 PHE A CA 1
ATOM 2167 C C . PHE A 1 278 ? 15.820 -3.454 -21.609 1.00 60.94 278 PHE A C 1
ATOM 2169 O O . PHE A 1 278 ? 14.870 -3.915 -22.233 1.00 60.94 278 PHE A O 1
ATOM 2176 N N . GLN A 1 279 ? 16.765 -2.721 -22.206 1.00 57.78 279 GLN A N 1
ATOM 2177 C CA . GLN A 1 279 ? 16.790 -2.417 -23.641 1.00 57.78 279 GLN A CA 1
ATOM 2178 C C . GLN A 1 279 ? 17.308 -3.575 -24.505 1.00 57.78 279 GLN A C 1
ATOM 2180 O O . GLN A 1 279 ? 16.944 -3.672 -25.671 1.00 57.78 279 GLN A O 1
ATOM 2185 N N . THR A 1 280 ? 18.135 -4.467 -23.957 1.00 57.28 280 THR A N 1
ATOM 2186 C CA . THR A 1 280 ? 18.713 -5.592 -24.709 1.00 57.28 280 THR A CA 1
ATOM 2187 C C . THR A 1 280 ? 17.885 -6.869 -24.588 1.00 57.28 280 THR A C 1
ATOM 2189 O O . THR A 1 280 ? 18.032 -7.750 -25.425 1.00 57.28 280 THR A O 1
ATOM 2192 N N . ILE A 1 281 ? 16.956 -6.951 -23.625 1.00 55.41 281 ILE A N 1
ATOM 2193 C CA . ILE A 1 281 ? 16.042 -8.100 -23.453 1.00 55.41 281 ILE A CA 1
ATOM 2194 C C . ILE A 1 281 ? 15.131 -8.300 -24.675 1.00 55.41 281 ILE A C 1
ATOM 2196 O O . ILE A 1 281 ? 14.779 -9.430 -25.003 1.00 55.41 281 ILE A O 1
ATOM 2200 N N . PHE A 1 282 ? 14.770 -7.218 -25.368 1.00 59.06 282 PHE A N 1
ATOM 2201 C CA . PHE A 1 282 ? 13.947 -7.271 -26.582 1.00 59.06 282 PHE A CA 1
ATOM 2202 C C . PHE A 1 282 ? 14.775 -7.298 -27.880 1.00 59.06 282 PHE A C 1
ATOM 2204 O O . PHE A 1 282 ? 14.203 -7.316 -28.968 1.00 59.06 282 PHE A O 1
ATOM 2211 N N . GLY A 1 283 ? 16.110 -7.312 -27.780 1.00 57.19 283 GLY A N 1
ATOM 2212 C CA . GLY A 1 283 ? 17.022 -7.497 -28.908 1.00 57.19 283 GLY A CA 1
ATOM 2213 C C . GLY A 1 283 ? 17.529 -8.939 -28.996 1.00 57.19 283 GLY A C 1
ATOM 2214 O O . GLY A 1 283 ? 17.640 -9.636 -27.991 1.00 57.19 283 GLY A O 1
ATOM 2215 N N . HIS A 1 284 ? 17.887 -9.402 -30.197 1.00 51.41 284 HIS A N 1
ATOM 2216 C CA . HIS A 1 284 ? 18.622 -10.660 -30.372 1.00 51.41 284 HIS A CA 1
ATOM 2217 C C . HIS A 1 284 ? 20.070 -10.490 -29.884 1.00 51.41 284 HIS A C 1
ATOM 2219 O O . HIS A 1 284 ? 20.977 -10.274 -30.684 1.00 51.41 284 HIS A O 1
ATOM 2225 N N . VAL A 1 285 ? 20.300 -10.548 -28.572 1.00 57.97 285 VAL A N 1
ATOM 2226 C CA . VAL A 1 285 ? 21.643 -10.416 -27.988 1.00 57.97 285 VAL A CA 1
ATOM 2227 C C . VAL A 1 285 ? 21.990 -11.675 -27.198 1.00 57.97 285 VAL A C 1
ATOM 2229 O O . VAL A 1 285 ? 21.165 -12.204 -26.456 1.00 57.97 285 VAL A O 1
ATOM 2232 N N . SER A 1 286 ? 23.211 -12.192 -27.378 1.00 70.06 286 SER A N 1
ATOM 2233 C CA . SER A 1 286 ? 23.692 -13.349 -26.614 1.00 70.06 286 SER A CA 1
ATOM 2234 C C . SER A 1 286 ? 23.859 -12.988 -25.132 1.00 70.06 286 SER A C 1
ATOM 2236 O O . SER A 1 286 ? 24.088 -11.826 -24.791 1.00 70.06 286 SER A O 1
ATOM 2238 N N . PHE A 1 287 ? 23.801 -13.987 -24.244 1.00 62.91 287 PHE A N 1
ATOM 2239 C CA . PHE A 1 287 ? 24.002 -13.819 -22.795 1.00 62.91 287 PHE A CA 1
ATOM 2240 C C . PHE A 1 287 ? 25.282 -13.029 -22.453 1.00 62.91 287 PHE A C 1
ATOM 2242 O O . PHE A 1 287 ? 25.291 -12.215 -21.536 1.00 62.91 287 PHE A O 1
ATOM 2249 N N . ILE A 1 288 ? 26.342 -13.199 -23.249 1.00 66.50 288 ILE A N 1
ATOM 2250 C CA . ILE A 1 288 ? 27.622 -12.492 -23.096 1.00 66.50 288 ILE A CA 1
ATOM 2251 C C . ILE A 1 288 ? 27.495 -11.003 -23.454 1.00 66.50 288 ILE A C 1
ATOM 2253 O O . ILE A 1 288 ? 28.035 -10.158 -22.746 1.00 66.50 288 ILE A O 1
ATOM 2257 N N . GLY A 1 289 ? 26.735 -10.659 -24.498 1.00 63.59 289 GLY A N 1
ATOM 2258 C CA . GLY A 1 289 ? 26.453 -9.260 -24.843 1.00 63.59 289 GLY A CA 1
ATOM 2259 C C . GLY A 1 289 ? 25.621 -8.543 -23.774 1.00 63.59 289 GLY A C 1
ATOM 2260 O O . GLY A 1 289 ? 25.778 -7.342 -23.563 1.00 63.59 289 GLY A O 1
ATOM 2261 N N . LEU A 1 290 ? 24.790 -9.287 -23.044 1.00 63.53 290 LEU A N 1
ATOM 2262 C CA . LEU A 1 290 ? 23.985 -8.780 -21.932 1.00 63.53 290 LEU A CA 1
ATOM 2263 C C . LEU A 1 290 ? 24.859 -8.425 -20.714 1.00 63.53 290 LEU A C 1
ATOM 2265 O O . LEU A 1 290 ? 24.659 -7.385 -20.097 1.00 63.53 290 LEU A O 1
ATOM 2269 N N . VAL A 1 291 ? 25.884 -9.235 -20.427 1.00 63.03 291 VAL A N 1
ATOM 2270 C CA . VAL A 1 291 ? 26.856 -8.977 -19.347 1.00 63.03 291 VAL A CA 1
ATOM 2271 C C . VAL A 1 291 ? 27.794 -7.818 -19.692 1.00 63.03 291 VAL A C 1
ATOM 2273 O O . VAL A 1 291 ? 28.035 -6.957 -18.852 1.00 63.03 291 VAL A O 1
ATOM 2276 N N . ILE A 1 292 ? 28.289 -7.750 -20.932 1.00 62.41 292 ILE A N 1
ATOM 2277 C CA . ILE A 1 292 ? 29.178 -6.662 -21.371 1.00 62.41 292 ILE A CA 1
ATOM 2278 C C . ILE A 1 292 ? 28.437 -5.320 -21.353 1.00 62.41 292 ILE A C 1
ATOM 2280 O O . ILE A 1 292 ? 28.957 -4.352 -20.814 1.00 62.41 292 ILE A O 1
ATOM 2284 N N . THR A 1 293 ? 27.200 -5.268 -21.858 1.00 63.25 293 THR A N 1
ATOM 2285 C CA . THR A 1 293 ? 26.410 -4.023 -21.848 1.00 63.25 293 THR A CA 1
ATOM 2286 C C . THR A 1 293 ? 26.002 -3.572 -20.451 1.00 63.25 293 THR A C 1
ATOM 2288 O O . THR A 1 293 ? 25.868 -2.373 -20.250 1.00 63.25 293 THR A O 1
ATOM 2291 N N . ALA A 1 294 ? 25.825 -4.485 -19.491 1.00 59.09 294 ALA A N 1
ATOM 2292 C CA . ALA A 1 294 ? 25.602 -4.127 -18.089 1.00 59.09 294 ALA A CA 1
ATOM 2293 C C . ALA A 1 294 ? 26.859 -3.519 -17.437 1.00 59.09 294 ALA A C 1
ATOM 2295 O O . ALA A 1 294 ? 26.746 -2.597 -16.636 1.00 59.09 294 ALA A O 1
ATOM 2296 N N . LEU A 1 295 ? 28.055 -3.993 -17.808 1.00 60.22 295 LEU A N 1
ATOM 2297 C CA . LEU A 1 295 ? 29.326 -3.475 -17.289 1.00 60.22 295 LEU A CA 1
ATOM 2298 C C . LEU A 1 295 ? 29.705 -2.116 -17.895 1.00 60.22 295 LEU A C 1
ATOM 2300 O O . LEU A 1 295 ? 30.181 -1.250 -17.171 1.00 60.22 295 LEU A O 1
ATOM 2304 N N . THR A 1 296 ? 29.441 -1.899 -19.186 1.00 57.69 296 THR A N 1
ATOM 2305 C CA . THR A 1 296 ? 29.803 -0.656 -19.892 1.00 57.69 296 THR A CA 1
ATOM 2306 C C . THR A 1 296 ? 28.755 0.453 -19.778 1.00 57.69 296 THR A C 1
ATOM 2308 O O . THR A 1 296 ? 28.923 1.508 -20.374 1.00 57.69 296 THR A O 1
ATOM 2311 N N . ARG A 1 297 ? 27.615 0.228 -19.107 1.00 57.22 297 ARG A N 1
ATOM 2312 C CA . ARG A 1 297 ? 26.511 1.210 -19.077 1.00 57.22 297 ARG A CA 1
ATOM 2313 C C . ARG A 1 297 ? 26.761 2.409 -18.164 1.00 57.22 297 ARG A C 1
ATOM 2315 O O . ARG A 1 297 ? 26.095 3.425 -18.330 1.00 57.22 297 ARG A O 1
ATOM 2322 N N . CYS A 1 298 ? 27.673 2.255 -17.211 1.00 51.88 298 CYS A N 1
ATOM 2323 C CA . CYS A 1 298 ? 28.053 3.267 -16.225 1.00 51.88 298 CYS A CA 1
ATOM 2324 C C . CYS A 1 298 ? 29.547 3.635 -16.309 1.00 51.88 298 CYS A C 1
ATOM 2326 O O . CYS A 1 298 ? 30.080 4.194 -15.350 1.00 51.88 298 CYS A O 1
ATOM 2328 N N . GLU A 1 299 ? 30.223 3.295 -17.414 1.00 40.16 299 GLU A N 1
ATOM 2329 C CA . GLU A 1 299 ? 31.542 3.840 -17.787 1.00 40.16 299 GLU A CA 1
ATOM 2330 C C . GLU A 1 299 ? 31.393 4.967 -18.812 1.00 40.16 299 GLU A C 1
ATOM 2332 O O . GLU A 1 299 ? 30.538 4.832 -19.719 1.00 40.16 299 GLU A O 1
#

pLDDT: mean 75.48, std 15.24, range [30.67, 94.12]

Secondary structure (DSSP, 8-state):
--SSSHHHHHHHHHHHHHHHTTHHHHHHHHHHHHHHHHHIIIIIHHHHHHHHHTTTS--GGGGT-SS-SS-GGG--SHHHHHHHHHHHHHHHHHHHHHHHHHHHHHHHHHHHHS-----S-HHHHHHHHHHHHTTT---HHHHHHHHHHHHHTT--HHHHHHHHHHHHHS-HHHHHHHHHHS-HHHHHHHHHHHHHIIIIIHHHHHHHHHHHS-SSSS--------HHHHHTT--HHHHHHHHHHHHHHHHHHHHHHHHHHHHHHHHHHHHHHHH--TTTTTS---HHHHHHHHHGGG-

Sequence (299 aa):
MTSKATTFHNLDTNQREQWRCYVRLFFLIIFAAIILGTFWFGSRYPQLLEKAAHINTLTPHSFINSMELIPMAEQQGFWSCVFASFINWLWSMKIGMTFGLAMGALLHTLFEFYPPKLTGNIYLNTLKGIMIGAPAGVCVNCAVPVACGITRSQNKIETALGFMFSSPTLNFLVVSMVFASLPLAFGLIHYSLIAVMLLGVVPLLVWLYKRQQSPSLEETGACAIDLKDTFCKETILESLKGVLNTYGKNLLSLIKFAVPMMLVAAVISSFAVELIPFQTIFGHVSFIGLVITALTRCE

Radius of gyration: 24.46 Å; chains: 1; bounding box: 84×44×67 Å